Protein AF-A0A7W7QY82-F1 (afdb_monomer)

Secondary structure (DSSP, 8-state):
----------------------------------------HHHHHHHHHHHHHHHHHH-SS--SEEEEEEEEEEE--SSTTSPP-S-EEEEEEEEEET----HHHHHHHHHHHHHTTPEEEEE-SSEEEEE-TTSSEEEEEEE-TT-SS-EEEEEEEPPB-SS-PPP-PPPP------

Solvent-accessible surface area (backbone atoms only — not comparable to full-atom values): 10974 Å² total; per-residue (Å²): 142,81,86,84,83,91,81,92,81,90,76,86,85,78,88,85,84,82,86,89,83,80,73,91,68,85,83,74,91,70,73,95,63,79,91,68,86,65,46,43,49,67,52,42,53,52,50,39,53,52,51,50,51,53,52,57,70,43,39,92,66,72,52,78,41,80,43,78,71,50,77,48,75,45,75,40,70,96,39,98,86,50,76,69,83,64,28,34,25,45,35,40,35,34,36,31,22,72,51,84,71,55,62,62,50,58,52,50,35,49,52,46,39,44,76,67,50,30,42,85,74,49,75,60,85,45,36,41,33,31,28,42,69,84,61,53,33,40,41,39,37,38,54,39,81,99,42,80,42,16,36,36,38,34,32,31,32,46,72,19,38,70,60,91,69,74,74,79,70,76,74,76,76,76,74,81,76,130

pLDDT: mean 73.53, std 20.19, range [36.47, 96.5]

Mean predicted aligned error: 15.11 Å

Structure (mmCIF, N/CA/C/O backbone):
data_AF-A0A7W7QY82-F1
#
_entry.id   AF-A0A7W7QY82-F1
#
loop_
_atom_site.group_PDB
_atom_site.id
_atom_site.type_symbol
_atom_site.label_atom_id
_atom_site.label_alt_id
_atom_site.label_comp_id
_atom_site.label_asym_id
_atom_site.label_entity_id
_atom_site.label_seq_id
_atom_site.pdbx_PDB_ins_code
_atom_site.Cartn_x
_atom_site.Cartn_y
_atom_site.Cartn_z
_atom_site.occupancy
_atom_site.B_iso_or_equiv
_atom_site.auth_seq_id
_atom_site.auth_comp_id
_atom_site.auth_asym_id
_atom_site.auth_atom_id
_atom_site.pdbx_PDB_model_num
ATOM 1 N N . MET A 1 1 ? -74.168 7.319 -24.355 1.00 44.44 1 MET A N 1
ATOM 2 C CA . MET A 1 1 ? -74.297 5.884 -24.690 1.00 44.44 1 MET A CA 1
ATOM 3 C C . MET A 1 1 ? -73.987 5.725 -26.171 1.00 44.44 1 MET A C 1
ATOM 5 O O . MET A 1 1 ? -74.841 6.020 -26.996 1.00 44.44 1 MET A O 1
ATOM 9 N N . SER A 1 2 ? -72.740 5.373 -26.499 1.00 41.69 2 SER A N 1
ATOM 10 C CA . SER A 1 2 ? -72.245 5.252 -27.878 1.00 41.69 2 SER A CA 1
ATOM 11 C C . SER A 1 2 ? -71.934 3.800 -28.227 1.00 41.69 2 SER A C 1
ATOM 13 O O . SER A 1 2 ? -71.408 3.049 -27.411 1.00 41.69 2 SER A O 1
ATOM 15 N N . ARG A 1 3 ? -72.299 3.461 -29.466 1.00 44.38 3 ARG A N 1
ATOM 16 C CA . ARG A 1 3 ? -72.094 2.210 -30.212 1.00 44.38 3 ARG A CA 1
ATOM 17 C C . ARG A 1 3 ? -70.594 1.933 -30.412 1.00 44.38 3 ARG A C 1
ATOM 19 O O . ARG A 1 3 ? -69.823 2.875 -30.522 1.00 44.38 3 ARG A O 1
ATOM 26 N N . GLY A 1 4 ? -70.155 0.675 -30.424 1.00 39.78 4 GLY A N 1
ATOM 27 C CA . GLY A 1 4 ? -69.918 -0.097 -31.662 1.00 39.78 4 GLY A CA 1
ATOM 28 C C . GLY A 1 4 ? -68.441 -0.533 -31.702 1.00 39.78 4 GLY A C 1
ATOM 29 O O . GLY A 1 4 ? -67.570 0.284 -31.456 1.00 39.78 4 GLY A O 1
ATOM 30 N N . SER A 1 5 ? -68.114 -1.827 -31.708 1.00 43.38 5 SER A N 1
ATOM 31 C CA . SER A 1 5 ? -68.045 -2.761 -32.851 1.00 43.38 5 SER A CA 1
ATOM 32 C C . SER A 1 5 ? -66.644 -2.865 -33.481 1.00 43.38 5 SER A C 1
ATOM 34 O O . SER A 1 5 ? -66.269 -2.032 -34.289 1.00 43.38 5 SER A O 1
ATOM 36 N N . ARG A 1 6 ? -65.968 -3.976 -33.138 1.00 47.59 6 ARG A N 1
ATOM 37 C CA . ARG A 1 6 ? -65.169 -4.920 -33.963 1.00 47.59 6 ARG A CA 1
ATOM 38 C C . ARG A 1 6 ? -64.013 -4.432 -34.865 1.00 47.59 6 ARG A C 1
ATOM 40 O O . ARG A 1 6 ? -64.182 -3.592 -35.733 1.00 47.59 6 ARG A O 1
ATOM 47 N N . GLY A 1 7 ? -62.914 -5.194 -34.788 1.00 43.25 7 GLY A N 1
ATOM 48 C CA . GLY A 1 7 ? -61.858 -5.344 -35.808 1.00 43.25 7 GLY A CA 1
ATOM 49 C C . GLY A 1 7 ? -60.527 -5.702 -35.132 1.00 43.25 7 GLY A C 1
ATOM 50 O O . GLY A 1 7 ? -59.922 -4.828 -34.534 1.00 43.25 7 GLY A O 1
ATOM 51 N N . LEU A 1 8 ? -60.118 -6.965 -34.939 1.00 49.69 8 LEU A N 1
ATOM 52 C CA . LEU A 1 8 ? -59.620 -7.951 -35.919 1.00 49.69 8 LEU A CA 1
ATOM 53 C C . LEU A 1 8 ? -58.535 -7.384 -36.855 1.00 49.69 8 LEU A C 1
ATOM 55 O O . LEU A 1 8 ? -58.831 -6.713 -37.835 1.00 49.69 8 LEU A O 1
ATOM 59 N N . GLY A 1 9 ? -57.280 -7.706 -36.532 1.00 38.88 9 GLY A N 1
ATOM 60 C CA . GLY A 1 9 ? -56.067 -7.397 -37.298 1.00 38.88 9 GLY A CA 1
ATOM 61 C C . GLY A 1 9 ? -54.878 -7.373 -36.331 1.00 38.88 9 GLY A C 1
ATOM 62 O O . GLY A 1 9 ? -54.630 -6.371 -35.686 1.00 38.88 9 GLY A O 1
ATOM 63 N N . GLY A 1 10 ? -54.188 -8.472 -36.038 1.00 39.84 10 GLY A N 1
ATOM 64 C CA . GLY A 1 10 ? -53.575 -9.362 -37.013 1.00 39.84 10 GLY A CA 1
ATOM 65 C C . GLY A 1 10 ? -52.194 -8.818 -37.371 1.00 39.84 10 GLY A C 1
ATOM 66 O O . GLY A 1 10 ? -52.073 -8.101 -38.357 1.00 39.84 10 GLY A O 1
ATOM 67 N N . ARG A 1 11 ? -51.186 -9.142 -36.547 1.00 49.41 11 ARG A N 1
ATOM 68 C CA . ARG A 1 11 ? -49.756 -9.267 -36.899 1.00 49.41 11 ARG A CA 1
ATOM 69 C C . ARG A 1 11 ? -48.997 -9.854 -35.701 1.00 49.41 11 ARG A C 1
ATOM 71 O O . ARG A 1 11 ? -48.415 -9.142 -34.891 1.00 49.41 11 ARG A O 1
ATOM 78 N N . LEU A 1 12 ? -49.032 -11.185 -35.597 1.00 43.94 12 LEU A N 1
ATOM 79 C CA . LEU A 1 12 ? -47.913 -11.929 -35.024 1.00 43.94 12 LEU A CA 1
ATOM 80 C C . LEU A 1 12 ? -46.731 -11.751 -35.983 1.00 43.94 12 LEU A C 1
ATOM 82 O O . LEU A 1 12 ? -46.799 -12.217 -37.118 1.00 43.94 12 LEU A O 1
ATOM 86 N N . SER A 1 13 ? -45.659 -11.120 -35.520 1.00 43.81 13 SER A N 1
ATOM 87 C CA . SER A 1 13 ? -44.348 -11.211 -36.161 1.00 43.81 13 SER A CA 1
ATOM 88 C C . SER A 1 13 ? -43.480 -12.127 -35.309 1.00 43.81 13 SER A C 1
ATOM 90 O O . SER A 1 13 ? -42.842 -11.700 -34.351 1.00 43.81 13 SER A O 1
ATOM 92 N N . VAL A 1 14 ? -43.516 -13.415 -35.642 1.00 45.78 14 VAL A N 1
ATOM 93 C CA . VAL A 1 14 ? -42.525 -14.410 -35.223 1.00 45.78 14 VAL A CA 1
ATOM 94 C C . VAL A 1 14 ? -41.524 -14.546 -36.371 1.00 45.78 14 VAL A C 1
ATOM 96 O O . VAL A 1 14 ? -41.948 -14.590 -37.525 1.00 45.78 14 VAL A O 1
ATOM 99 N N . ARG A 1 15 ? -40.242 -14.741 -36.020 1.00 44.81 15 ARG A N 1
ATOM 100 C CA . ARG A 1 15 ? -39.079 -15.082 -36.875 1.00 44.81 15 ARG A CA 1
ATOM 101 C C . ARG A 1 15 ? -38.385 -13.873 -37.507 1.00 44.81 15 ARG A C 1
ATOM 103 O O . ARG A 1 15 ? -39.042 -12.972 -37.993 1.00 44.81 15 ARG A O 1
ATOM 110 N N . ALA A 1 16 ? -37.068 -13.806 -37.631 1.00 42.09 16 ALA A N 1
ATOM 111 C CA . ALA A 1 16 ? -35.926 -14.587 -37.162 1.00 42.09 16 ALA A CA 1
ATOM 112 C C . ALA A 1 16 ? -34.697 -13.805 -37.660 1.00 42.09 16 ALA A C 1
ATOM 114 O O . ALA A 1 16 ? -34.763 -13.253 -38.752 1.00 42.09 16 ALA A O 1
ATOM 115 N N . LEU A 1 17 ? -33.603 -13.782 -36.900 1.00 45.06 17 LEU A N 1
ATOM 116 C CA . LEU A 1 17 ? -32.237 -13.917 -37.425 1.00 45.06 17 LEU A CA 1
ATOM 117 C C . LEU A 1 17 ? -31.289 -14.070 -36.234 1.00 45.06 17 LEU A C 1
ATOM 119 O O . LEU A 1 17 ? -30.764 -13.127 -35.651 1.00 45.06 17 LEU A O 1
ATOM 123 N N . VAL A 1 18 ? -31.168 -15.335 -35.849 1.00 43.56 18 VAL A N 1
ATOM 124 C CA . VAL A 1 18 ? -30.036 -15.893 -35.125 1.00 43.56 18 VAL A CA 1
ATOM 125 C C . VAL A 1 18 ? -28.801 -15.750 -36.011 1.00 43.56 18 VAL A C 1
ATOM 127 O O . VAL A 1 18 ? -28.846 -16.153 -37.167 1.00 43.56 18 VAL A O 1
ATOM 130 N N . GLY A 1 19 ? -27.705 -15.277 -35.420 1.00 40.97 19 GLY A N 1
ATOM 131 C CA . GLY A 1 19 ? -26.360 -15.736 -35.759 1.00 40.97 19 GLY A CA 1
ATOM 132 C C . GLY A 1 19 ? -25.692 -15.101 -36.978 1.00 40.97 19 GL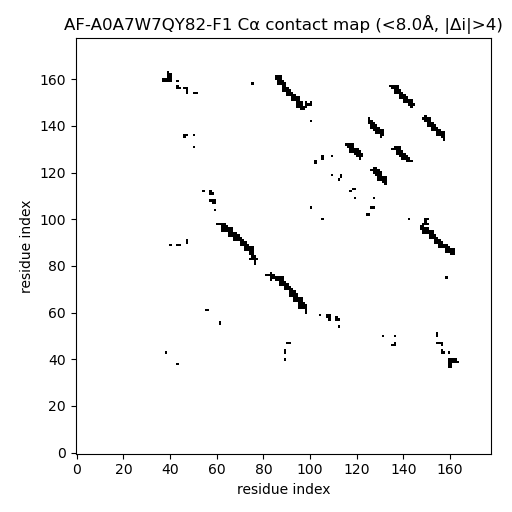Y A C 1
ATOM 133 O O . GLY A 1 19 ? -26.145 -15.271 -38.099 1.00 40.97 19 GLY A O 1
ATOM 134 N N . LEU A 1 20 ? -24.554 -14.450 -36.708 1.00 48.31 20 LEU A N 1
ATOM 135 C CA . LEU A 1 20 ? -23.291 -14.417 -37.472 1.00 48.31 20 LEU A CA 1
ATOM 136 C C . LEU A 1 20 ? -22.652 -13.029 -37.368 1.00 48.31 20 LEU A C 1
ATOM 138 O O . LEU A 1 20 ? -22.824 -12.160 -38.211 1.00 48.31 20 LEU A O 1
ATOM 142 N N . GLY A 1 21 ? -21.881 -12.852 -36.300 1.00 42.69 21 GLY A N 1
ATOM 143 C CA . GLY A 1 21 ? -20.919 -11.763 -36.138 1.00 42.69 21 GLY A CA 1
ATOM 144 C C . GLY A 1 21 ? -19.747 -12.224 -35.279 1.00 42.69 21 GLY A C 1
ATOM 145 O O . GLY A 1 21 ? -19.293 -11.508 -34.395 1.00 42.69 21 GLY A O 1
ATOM 146 N N . LEU A 1 22 ? -19.347 -13.482 -35.478 1.00 45.03 22 LEU A N 1
ATOM 147 C CA . LEU A 1 22 ? -18.164 -14.091 -34.900 1.00 45.03 22 LEU A CA 1
ATOM 148 C C . LEU A 1 22 ? -16.941 -13.403 -35.527 1.00 45.03 22 LEU A C 1
ATOM 150 O O . LEU A 1 22 ? -16.784 -13.417 -36.742 1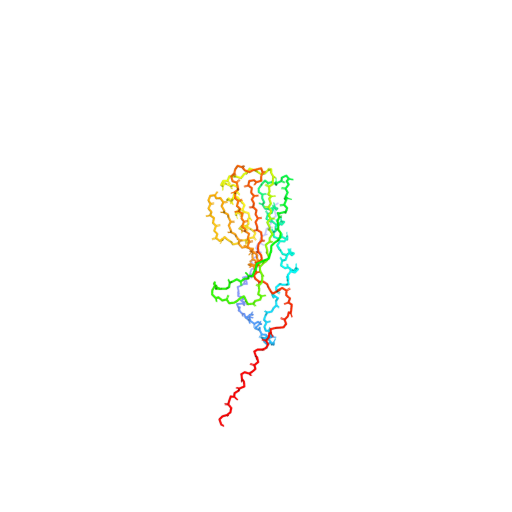.00 45.03 22 LEU A O 1
ATOM 154 N N . VAL A 1 23 ? -16.066 -12.881 -34.669 1.00 51.84 23 VAL A N 1
ATOM 155 C CA . VAL A 1 23 ? -14.615 -12.848 -34.894 1.00 51.84 23 VAL A CA 1
ATOM 156 C C . VAL A 1 23 ? -14.159 -11.928 -36.035 1.00 51.84 23 VAL A C 1
ATOM 158 O O . VAL A 1 23 ? -13.799 -12.357 -37.126 1.00 51.84 23 VAL A O 1
ATOM 161 N N . ALA A 1 24 ? -13.998 -10.643 -35.709 1.00 44.56 24 ALA A N 1
ATOM 162 C CA . ALA A 1 24 ? -12.850 -9.904 -36.229 1.00 44.56 24 ALA A CA 1
ATOM 163 C C . ALA A 1 24 ? -11.613 -10.357 -35.435 1.00 44.56 24 ALA A C 1
ATOM 165 O O . ALA A 1 24 ? -11.192 -9.734 -34.460 1.00 44.56 24 ALA A O 1
ATOM 166 N N . ALA A 1 25 ? -11.103 -11.529 -35.819 1.00 51.00 25 ALA A N 1
ATOM 167 C CA . ALA A 1 25 ? -9.794 -12.013 -35.430 1.00 51.00 25 ALA A CA 1
ATOM 168 C C . ALA A 1 25 ? -8.741 -10.986 -35.850 1.00 51.00 25 ALA A C 1
ATOM 170 O O . ALA A 1 25 ? -8.614 -10.656 -37.024 1.00 51.00 25 ALA A O 1
ATOM 171 N N . LEU A 1 26 ? -7.980 -10.520 -34.863 1.00 49.38 26 LEU A N 1
ATOM 172 C CA . LEU A 1 26 ? -6.527 -10.676 -34.838 1.00 49.38 26 LEU A CA 1
ATOM 173 C C . LEU A 1 26 ? -5.838 -10.534 -36.205 1.00 49.38 26 LEU A C 1
ATOM 175 O O . LEU A 1 26 ? -5.263 -11.480 -36.732 1.00 49.38 26 LEU A O 1
ATOM 179 N N . SER A 1 27 ? -5.812 -9.318 -36.733 1.00 44.97 27 SER A N 1
ATOM 180 C CA . SER A 1 27 ? -4.827 -8.915 -37.735 1.00 44.97 27 SER A CA 1
ATOM 181 C C . SER A 1 27 ? -4.057 -7.700 -37.232 1.00 44.97 27 SER A C 1
ATOM 183 O O . SER A 1 27 ? -4.093 -6.621 -37.810 1.00 44.97 27 SER A O 1
ATOM 185 N N . ASN A 1 28 ? -3.356 -7.908 -36.115 1.00 36.53 28 ASN A N 1
ATOM 186 C CA . ASN A 1 28 ? -2.032 -7.329 -35.917 1.00 36.53 28 ASN A CA 1
ATOM 187 C C . ASN A 1 28 ? -1.13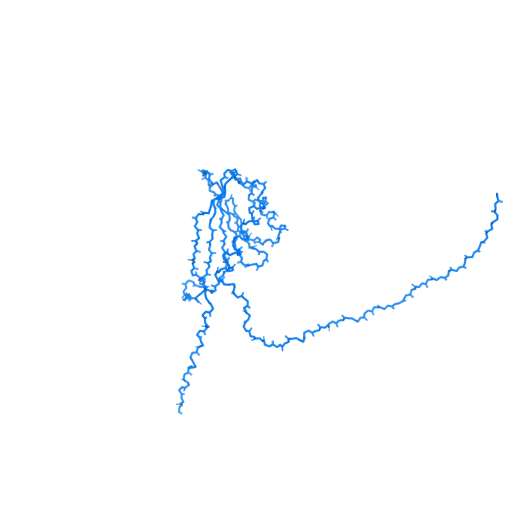5 -8.340 -35.180 1.00 36.53 28 ASN A C 1
ATOM 189 O O . ASN A 1 28 ? -0.647 -8.102 -34.080 1.00 36.53 28 ASN A O 1
ATOM 193 N N . CYS A 1 29 ? -0.937 -9.509 -35.798 1.00 50.41 29 CYS A N 1
ATOM 194 C CA . CYS A 1 29 ? 0.259 -10.323 -35.585 1.00 50.41 29 CYS A CA 1
ATOM 195 C C . CYS A 1 29 ? 1.417 -9.648 -36.333 1.00 50.41 29 CYS A C 1
ATOM 197 O O . CYS A 1 29 ? 1.855 -10.103 -37.383 1.00 50.41 29 CYS A O 1
ATOM 199 N N . GLY A 1 30 ? 1.855 -8.508 -35.812 1.00 37.03 30 GLY A N 1
ATOM 200 C CA . GLY A 1 30 ? 3.009 -7.766 -36.290 1.00 37.03 30 GLY A CA 1
ATOM 201 C C . GLY A 1 30 ? 3.889 -7.475 -35.090 1.00 37.03 30 GLY A C 1
ATOM 202 O O . GLY A 1 30 ? 3.554 -6.623 -34.279 1.00 37.03 30 GLY A O 1
ATOM 203 N N . GLN A 1 31 ? 4.996 -8.211 -34.989 1.00 36.47 31 GLN A N 1
ATOM 204 C CA . GLN A 1 31 ? 6.046 -8.066 -33.981 1.00 36.47 31 GLN A CA 1
ATOM 205 C C . GLN A 1 31 ? 5.684 -8.513 -32.556 1.00 36.47 31 GLN A C 1
ATOM 207 O O . GLN A 1 31 ? 5.334 -7.735 -31.673 1.00 36.47 31 GLN A O 1
ATOM 212 N N . SER A 1 32 ? 5.973 -9.787 -32.279 1.00 40.09 32 SER A N 1
ATOM 213 C CA . SER A 1 32 ? 6.450 -10.234 -30.966 1.00 40.09 32 SER A CA 1
ATOM 214 C C . SER A 1 32 ? 7.813 -9.586 -30.659 1.00 40.09 32 SER A C 1
ATOM 216 O O . SER A 1 32 ? 8.837 -10.254 -30.569 1.00 40.09 32 SER A O 1
ATOM 218 N N . GLY A 1 33 ? 7.841 -8.259 -30.547 1.00 37.94 33 GLY A N 1
ATOM 219 C CA . GLY A 1 33 ? 8.915 -7.524 -29.901 1.00 37.94 33 GLY A CA 1
ATOM 220 C C . GLY A 1 33 ? 8.616 -7.524 -28.410 1.00 37.94 33 GLY A C 1
ATOM 221 O O . GLY A 1 33 ? 7.659 -6.886 -27.990 1.00 37.94 33 GLY A O 1
ATOM 222 N N . THR A 1 34 ? 9.377 -8.308 -27.642 1.00 43.00 34 THR A N 1
ATOM 223 C CA . THR A 1 34 ? 9.503 -8.281 -26.170 1.00 43.00 34 THR A CA 1
ATOM 224 C C . THR A 1 34 ? 8.585 -7.279 -25.464 1.00 43.00 34 THR A C 1
ATOM 226 O O . THR A 1 34 ? 8.907 -6.092 -25.388 1.00 43.00 34 THR A O 1
ATOM 229 N N . ALA A 1 35 ? 7.460 -7.762 -24.936 1.00 41.91 35 ALA A N 1
ATOM 230 C CA . ALA A 1 35 ? 6.503 -6.952 -24.196 1.00 41.91 35 ALA A CA 1
ATOM 231 C C . ALA A 1 35 ? 7.207 -6.122 -23.105 1.00 41.91 35 ALA A C 1
ATOM 233 O O . ALA A 1 35 ? 7.720 -6.657 -22.121 1.00 41.91 35 ALA A O 1
ATOM 234 N N . LYS A 1 36 ? 7.232 -4.801 -23.275 1.00 43.97 36 LYS A N 1
ATOM 235 C CA . LYS A 1 36 ? 7.456 -3.833 -22.199 1.00 43.97 36 LYS A CA 1
ATOM 236 C C . LYS A 1 36 ? 6.305 -2.831 -22.284 1.00 43.97 36 LYS A C 1
ATOM 238 O O . LYS A 1 36 ? 5.975 -2.374 -23.373 1.00 43.97 36 LYS A O 1
ATOM 243 N N . PRO A 1 37 ? 5.665 -2.555 -21.144 1.00 46.66 37 PRO A N 1
ATOM 244 C CA . PRO A 1 37 ? 6.324 -1.691 -20.181 1.00 46.66 37 PRO A CA 1
ATOM 245 C C . PRO A 1 37 ? 6.645 -2.453 -18.893 1.00 46.66 37 PRO A C 1
ATOM 247 O O . PRO A 1 37 ? 5.781 -2.670 -18.050 1.00 46.66 37 PRO A O 1
ATOM 250 N N . LYS A 1 38 ? 7.920 -2.821 -18.697 1.00 65.62 38 LYS A N 1
ATOM 251 C CA . LYS A 1 38 ? 8.428 -2.898 -17.321 1.00 65.62 38 LYS A CA 1
ATOM 252 C C . LYS A 1 38 ? 8.452 -1.443 -16.854 1.00 65.62 38 LYS A C 1
ATOM 254 O O . LYS A 1 38 ? 9.189 -0.664 -17.452 1.00 65.62 38 LYS A O 1
ATOM 259 N N . LEU A 1 39 ? 7.581 -1.079 -15.908 1.00 69.31 39 LEU A N 1
ATOM 260 C CA . LEU A 1 39 ? 7.496 0.280 -15.357 1.00 69.31 39 LEU A CA 1
ATOM 261 C C . LEU A 1 39 ? 8.909 0.817 -15.092 1.00 69.31 39 LEU A C 1
ATOM 263 O O . LEU A 1 39 ? 9.751 0.081 -14.578 1.00 69.31 39 LEU A O 1
ATOM 267 N N . THR A 1 40 ? 9.177 2.078 -15.425 1.00 80.50 40 THR A N 1
ATOM 268 C CA . THR A 1 40 ? 10.423 2.726 -14.992 1.00 80.50 40 THR A CA 1
ATOM 269 C C . THR A 1 40 ? 10.425 2.882 -13.471 1.00 80.50 40 THR A C 1
ATOM 271 O O . THR A 1 40 ? 9.369 2.847 -12.831 1.00 80.50 40 THR A O 1
ATOM 274 N N . ALA A 1 41 ? 11.590 3.130 -12.868 1.00 82.44 41 ALA A N 1
ATOM 275 C CA . ALA A 1 41 ? 11.671 3.434 -11.438 1.00 82.44 41 ALA A CA 1
ATOM 276 C C . ALA A 1 41 ? 10.741 4.595 -11.030 1.00 82.44 41 ALA A C 1
ATOM 278 O O . ALA A 1 41 ? 10.063 4.529 -10.003 1.00 82.44 41 ALA A O 1
ATOM 279 N N . ALA A 1 42 ? 10.655 5.641 -11.860 1.00 84.06 42 ALA A N 1
ATOM 280 C CA . ALA A 1 42 ? 9.768 6.777 -11.624 1.00 84.06 42 ALA A CA 1
ATOM 281 C C . ALA A 1 42 ? 8.285 6.374 -11.681 1.00 84.06 42 ALA A C 1
ATOM 283 O O . ALA A 1 42 ? 7.511 6.753 -10.802 1.00 84.06 42 ALA A O 1
ATOM 284 N N . GLN A 1 43 ? 7.895 5.560 -12.667 1.00 86.38 43 GLN A N 1
ATOM 285 C CA . GLN A 1 43 ? 6.524 5.061 -12.786 1.00 86.38 43 GLN A CA 1
ATOM 286 C C . GLN A 1 43 ? 6.150 4.127 -11.629 1.00 86.38 43 GLN A C 1
ATOM 288 O O . GLN A 1 43 ? 5.046 4.233 -11.104 1.00 86.38 43 GLN A O 1
ATOM 293 N N . ALA A 1 44 ? 7.066 3.262 -11.185 1.00 86.94 44 ALA A N 1
ATOM 294 C CA . ALA A 1 44 ? 6.856 2.383 -10.036 1.00 86.94 44 ALA A CA 1
ATOM 295 C C . ALA A 1 44 ? 6.614 3.183 -8.747 1.00 86.94 44 ALA A C 1
ATOM 297 O O . ALA A 1 44 ? 5.652 2.930 -8.026 1.00 86.94 44 ALA A O 1
ATOM 298 N N . ARG A 1 45 ? 7.430 4.214 -8.487 1.00 88.06 45 ARG A N 1
ATOM 299 C CA . ARG A 1 45 ? 7.252 5.103 -7.325 1.00 88.06 45 ARG A CA 1
ATOM 300 C C . ARG A 1 45 ? 5.946 5.894 -7.397 1.00 88.06 45 ARG A C 1
ATOM 302 O O . ARG A 1 45 ? 5.242 5.992 -6.395 1.00 88.06 45 ARG A O 1
ATOM 309 N N . ALA A 1 46 ? 5.604 6.425 -8.571 1.00 89.12 46 ALA A N 1
ATOM 310 C CA . ALA A 1 46 ? 4.338 7.125 -8.779 1.00 89.12 46 ALA A CA 1
ATOM 311 C C . ALA A 1 46 ? 3.136 6.191 -8.561 1.00 89.12 46 ALA A C 1
ATOM 313 O O . ALA A 1 46 ? 2.153 6.584 -7.933 1.00 89.12 46 ALA A O 1
ATOM 314 N N . ARG A 1 47 ? 3.238 4.932 -9.010 1.00 89.06 47 ARG A N 1
ATOM 315 C CA . ARG A 1 47 ? 2.212 3.910 -8.781 1.00 89.06 47 ARG A CA 1
ATOM 316 C C . ARG A 1 47 ? 2.062 3.590 -7.299 1.00 89.06 47 ARG A C 1
ATOM 318 O O . ARG A 1 47 ? 0.935 3.588 -6.814 1.00 89.06 47 ARG A O 1
ATOM 325 N N . ASN A 1 48 ? 3.168 3.417 -6.572 1.00 91.81 48 ASN A N 1
ATOM 326 C CA . ASN A 1 48 ? 3.131 3.215 -5.123 1.00 91.81 48 ASN A CA 1
ATOM 327 C C . ASN A 1 48 ? 2.425 4.377 -4.407 1.00 91.81 48 ASN A C 1
ATOM 329 O O . ASN A 1 48 ? 1.598 4.140 -3.531 1.00 91.81 48 ASN A O 1
ATOM 333 N N . ALA A 1 49 ? 2.711 5.625 -4.795 1.00 91.44 49 ALA A N 1
ATOM 334 C CA . ALA A 1 49 ? 2.070 6.801 -4.208 1.00 91.44 49 ALA A CA 1
ATOM 335 C C . ALA A 1 49 ? 0.557 6.856 -4.495 1.00 91.44 49 ALA A C 1
ATOM 337 O O . ALA A 1 49 ? -0.223 7.160 -3.594 1.00 91.44 49 ALA A O 1
ATOM 338 N N . ALA A 1 50 ? 0.134 6.521 -5.719 1.00 91.69 50 ALA A N 1
ATOM 339 C CA . ALA A 1 50 ? -1.284 6.455 -6.080 1.00 91.69 50 ALA A CA 1
ATOM 340 C C . ALA A 1 50 ? -2.025 5.364 -5.288 1.00 91.69 50 ALA A C 1
ATOM 342 O O . ALA A 1 50 ? -3.079 5.621 -4.711 1.00 91.69 50 ALA A O 1
ATOM 343 N N . VAL A 1 51 ? -1.433 4.171 -5.183 1.00 92.62 51 VAL A N 1
ATOM 344 C CA . VAL A 1 51 ? -1.985 3.060 -4.392 1.00 92.62 51 VAL A CA 1
ATOM 345 C C . VAL A 1 51 ? -2.061 3.431 -2.910 1.00 92.62 51 VAL A C 1
ATOM 347 O O . VAL A 1 51 ? -3.080 3.183 -2.274 1.00 92.62 51 VAL A O 1
ATOM 350 N N . ALA A 1 52 ? -1.041 4.095 -2.354 1.00 93.00 52 ALA A N 1
ATOM 351 C CA . ALA A 1 52 ? -1.084 4.583 -0.975 1.00 93.00 52 ALA A CA 1
ATOM 352 C C . ALA A 1 52 ? -2.272 5.533 -0.740 1.00 93.00 52 ALA A C 1
ATOM 354 O O . ALA A 1 52 ? -2.984 5.395 0.255 1.00 93.00 52 ALA A O 1
ATOM 355 N N . GLN A 1 53 ? -2.525 6.466 -1.665 1.00 92.75 53 GLN A N 1
ATOM 356 C CA . GLN A 1 53 ? -3.672 7.375 -1.581 1.00 92.75 53 GLN A CA 1
ATOM 357 C C . GLN A 1 53 ? -5.009 6.628 -1.647 1.00 92.75 53 GLN A C 1
ATOM 359 O O . GLN A 1 53 ? -5.897 6.909 -0.842 1.00 92.75 53 GLN A O 1
ATOM 364 N N . GLU A 1 54 ? -5.154 5.655 -2.551 1.00 91.69 54 GLU A N 1
ATOM 365 C CA . GLU A 1 54 ? -6.358 4.817 -2.641 1.00 91.69 54 GLU A CA 1
ATOM 366 C C . GLU A 1 54 ? -6.602 4.020 -1.358 1.00 91.69 54 GLU A C 1
ATOM 368 O O . GLU A 1 54 ? -7.728 3.962 -0.858 1.00 91.69 54 GLU A O 1
ATOM 373 N N . VAL A 1 55 ? -5.545 3.435 -0.799 1.00 91.69 55 VAL A N 1
ATOM 374 C CA . VAL A 1 55 ? -5.593 2.667 0.445 1.00 91.69 55 VAL A CA 1
ATOM 375 C C . VAL A 1 55 ? -6.021 3.556 1.614 1.00 91.69 55 VAL A C 1
ATOM 377 O O . VAL A 1 55 ? -6.976 3.221 2.312 1.00 91.69 55 VAL A O 1
ATOM 380 N N . ILE A 1 56 ? -5.405 4.730 1.785 1.00 91.56 56 ILE A N 1
ATOM 381 C CA . ILE A 1 56 ? -5.783 5.700 2.829 1.00 91.56 56 ILE A CA 1
ATOM 382 C C . ILE A 1 56 ? -7.232 6.183 2.633 1.00 91.56 56 ILE A C 1
ATOM 384 O O . ILE A 1 56 ? -8.004 6.322 3.591 1.00 91.56 56 ILE A O 1
ATOM 388 N N . ALA A 1 57 ? -7.648 6.401 1.384 1.00 90.81 57 ALA A N 1
ATOM 389 C CA . ALA A 1 57 ? -9.023 6.760 1.049 1.00 90.81 57 ALA A CA 1
ATOM 390 C C . ALA A 1 57 ? -10.026 5.636 1.367 1.00 90.81 57 ALA A C 1
ATOM 392 O O . ALA A 1 57 ? -11.183 5.941 1.652 1.00 90.81 57 ALA A O 1
ATOM 393 N N . SER A 1 58 ? -9.580 4.380 1.418 1.00 89.69 58 SER A N 1
ATOM 394 C CA . SER A 1 58 ? -10.396 3.200 1.746 1.00 89.69 58 SER A CA 1
ATOM 395 C C . SER A 1 58 ? -10.466 2.900 3.247 1.00 89.69 58 SER A C 1
ATOM 397 O O . SER A 1 58 ? -11.228 2.035 3.666 1.00 89.69 58 SER A O 1
ATOM 399 N N . LEU A 1 59 ? -9.690 3.604 4.080 1.00 88.81 59 LEU A N 1
ATOM 400 C CA . LEU A 1 59 ? -9.752 3.411 5.527 1.00 88.81 59 LEU A CA 1
ATOM 401 C C . LEU A 1 59 ? -11.121 3.846 6.077 1.00 88.81 59 LEU A C 1
ATOM 403 O O . LEU A 1 59 ? -11.559 4.961 5.749 1.00 88.81 59 LEU A O 1
ATOM 407 N N . PRO A 1 60 ? -11.749 3.028 6.948 1.00 85.38 60 PRO A N 1
ATOM 408 C CA . PRO A 1 60 ? -13.057 3.326 7.536 1.00 85.38 60 PRO A CA 1
ATOM 409 C C . PRO A 1 60 ? -13.008 4.537 8.476 1.00 85.38 60 PRO A C 1
ATOM 411 O O . PRO A 1 60 ? -13.970 5.292 8.573 1.00 85.38 60 PRO A O 1
ATOM 414 N N . VAL A 1 61 ? -11.865 4.753 9.132 1.00 86.00 61 VAL A N 1
ATOM 415 C CA . VAL A 1 61 ? -11.564 5.940 9.938 1.00 86.00 61 VAL A CA 1
ATOM 416 C C . VAL A 1 61 ? -10.343 6.617 9.333 1.00 86.00 61 VAL A C 1
ATOM 418 O O . VAL A 1 61 ? -9.376 5.945 8.969 1.00 86.00 61 VAL A O 1
ATOM 421 N N . LYS A 1 62 ? -10.384 7.944 9.190 1.00 87.75 62 LYS A N 1
ATOM 422 C CA . LYS A 1 62 ? -9.262 8.696 8.621 1.00 87.75 62 LYS A CA 1
ATOM 423 C C . LYS A 1 62 ? -8.175 8.935 9.668 1.00 87.75 62 LYS A C 1
ATOM 425 O O . LYS A 1 62 ? -8.506 9.338 10.783 1.00 87.75 62 LYS A O 1
ATOM 430 N N . PRO A 1 63 ? -6.895 8.700 9.326 1.00 87.88 63 PRO A N 1
ATOM 431 C CA . PRO A 1 63 ? -5.796 9.045 10.212 1.00 87.88 63 PRO A CA 1
ATOM 432 C C . PRO A 1 63 ? -5.734 10.561 10.381 1.00 87.88 63 PRO A C 1
ATOM 434 O O . PRO A 1 63 ? -6.034 11.308 9.449 1.00 87.88 63 PRO A O 1
ATOM 437 N N . GLN A 1 64 ? -5.305 11.013 11.556 1.00 88.56 64 GLN A N 1
ATOM 438 C CA . GLN A 1 64 ? -5.032 12.432 11.791 1.00 88.56 64 GLN A CA 1
ATOM 439 C C . GLN A 1 64 ? -3.793 12.871 11.010 1.00 88.56 64 GLN A C 1
ATOM 441 O O . GLN A 1 64 ? -3.775 13.943 10.410 1.00 88.56 64 GLN A O 1
ATOM 446 N N . THR A 1 65 ? -2.782 11.999 10.983 1.00 89.12 65 THR A N 1
ATOM 447 C CA . THR A 1 65 ? -1.521 12.245 10.287 1.00 89.12 65 THR A CA 1
ATOM 448 C C . THR A 1 65 ? -1.081 10.993 9.545 1.00 89.12 65 THR A C 1
ATOM 450 O O . THR A 1 65 ? -1.099 9.890 10.094 1.00 89.12 65 THR A O 1
ATOM 453 N N . VAL A 1 66 ? -0.635 11.180 8.305 1.00 90.75 66 VAL A N 1
ATOM 454 C CA . VAL A 1 66 ? 0.059 10.169 7.504 1.00 90.75 66 VAL A CA 1
ATOM 455 C C . VAL A 1 66 ? 1.528 10.574 7.450 1.00 90.75 66 VAL A C 1
ATOM 457 O O . VAL A 1 66 ? 1.856 11.609 6.874 1.00 90.75 66 VAL A O 1
ATOM 460 N N . GLN A 1 67 ? 2.409 9.793 8.068 1.00 89.44 67 GLN A N 1
ATOM 461 C CA . GLN A 1 67 ? 3.851 10.045 8.046 1.00 89.44 67 GLN A CA 1
ATOM 462 C C . GLN A 1 67 ? 4.532 9.049 7.115 1.00 89.44 67 GLN A C 1
ATOM 464 O O . GLN A 1 67 ? 4.414 7.843 7.310 1.00 89.44 67 GLN A O 1
ATOM 469 N N . THR A 1 68 ? 5.269 9.534 6.121 1.00 91.62 68 THR A N 1
ATOM 470 C CA . THR A 1 68 ? 6.138 8.678 5.305 1.00 91.62 68 THR A CA 1
ATOM 471 C C . THR A 1 68 ? 7.371 8.302 6.126 1.00 91.62 68 THR A C 1
ATOM 473 O O . THR A 1 68 ? 8.080 9.187 6.594 1.00 91.62 68 THR A O 1
ATOM 476 N N . LEU A 1 69 ? 7.626 7.005 6.301 1.00 84.38 69 LEU A N 1
ATOM 477 C CA . LEU A 1 69 ? 8.758 6.496 7.078 1.00 84.38 69 LEU A CA 1
ATOM 478 C C . LEU A 1 69 ? 10.057 6.522 6.272 1.00 84.38 69 LEU A C 1
ATOM 480 O O . LEU A 1 69 ? 11.004 7.231 6.594 1.00 84.38 69 LEU A O 1
ATOM 484 N N . ALA A 1 70 ? 10.098 5.706 5.224 1.00 81.00 70 ALA A N 1
ATOM 485 C CA . ALA A 1 70 ? 11.262 5.520 4.381 1.00 81.00 70 ALA A CA 1
ATOM 486 C C . ALA A 1 70 ? 10.813 5.050 3.001 1.00 81.00 70 ALA A C 1
ATOM 488 O O . ALA A 1 70 ? 9.837 4.305 2.864 1.00 81.00 70 ALA A O 1
ATOM 489 N N . THR A 1 71 ? 11.561 5.476 1.988 1.00 86.50 71 THR A N 1
ATOM 490 C CA . THR A 1 71 ? 11.528 4.846 0.669 1.00 86.50 71 THR A CA 1
ATOM 491 C C . THR A 1 71 ? 12.732 3.925 0.571 1.00 86.50 71 THR A C 1
ATOM 493 O O . THR A 1 71 ? 13.833 4.300 0.971 1.00 86.50 71 THR A O 1
ATOM 496 N N . SER A 1 72 ? 12.520 2.708 0.094 1.00 86.69 72 SER A N 1
ATOM 497 C CA . SER A 1 72 ? 13.557 1.693 -0.032 1.00 86.69 72 SER A CA 1
ATOM 498 C C . SER A 1 72 ? 13.595 1.139 -1.448 1.00 86.69 72 SER A C 1
ATOM 500 O O . SER A 1 72 ? 12.632 1.230 -2.216 1.00 86.69 72 SER A O 1
ATOM 502 N N . SER A 1 73 ? 14.740 0.566 -1.796 1.00 86.56 73 SER A N 1
ATOM 503 C CA . SER A 1 73 ? 14.913 -0.222 -3.005 1.00 86.56 73 SER A CA 1
ATOM 504 C C . SER A 1 73 ? 15.683 -1.487 -2.666 1.00 86.56 73 SER A C 1
ATOM 506 O O . SER A 1 73 ? 16.753 -1.392 -2.064 1.00 86.56 73 SER A O 1
ATOM 508 N N . SER A 1 74 ? 15.171 -2.647 -3.059 1.00 84.38 74 SER A N 1
ATOM 509 C CA . SER A 1 74 ? 15.830 -3.939 -2.860 1.00 84.38 74 SER A CA 1
ATOM 510 C C . SER A 1 74 ? 15.937 -4.691 -4.185 1.00 84.38 74 SER A C 1
ATOM 512 O O . SER A 1 74 ? 15.016 -4.606 -5.000 1.00 84.38 74 SER A O 1
ATOM 514 N N . PRO A 1 75 ? 17.039 -5.417 -4.441 1.00 82.62 75 PRO A N 1
ATOM 515 C CA . PRO A 1 75 ? 17.116 -6.288 -5.603 1.00 82.62 75 PRO A CA 1
ATOM 516 C C . PRO A 1 75 ? 16.012 -7.340 -5.518 1.00 82.62 75 PRO A C 1
ATOM 518 O O . PRO A 1 75 ? 15.702 -7.855 -4.442 1.00 82.62 75 PRO A O 1
ATOM 521 N N . CYS A 1 76 ? 15.415 -7.650 -6.658 1.00 80.31 76 CYS A N 1
ATOM 522 C CA . CYS A 1 76 ? 14.504 -8.771 -6.740 1.00 80.31 76 CYS A CA 1
ATOM 523 C C . CYS A 1 76 ? 15.299 -10.066 -6.817 1.00 80.31 76 CYS A C 1
ATOM 525 O O . CYS A 1 76 ? 16.110 -10.256 -7.722 1.00 80.31 76 CYS A O 1
ATOM 527 N N . LEU A 1 77 ? 15.049 -10.956 -5.864 1.00 69.81 77 LEU A N 1
ATOM 528 C CA . LEU A 1 77 ? 15.612 -12.296 -5.860 1.00 69.81 77 LEU A CA 1
ATOM 529 C C . LEU A 1 77 ? 14.540 -13.241 -6.397 1.00 69.81 77 LEU A C 1
ATOM 531 O O . LEU A 1 77 ? 13.474 -13.381 -5.801 1.00 69.81 77 LEU A O 1
ATOM 535 N N . VAL A 1 78 ? 14.801 -13.831 -7.562 1.00 58.97 78 VAL A N 1
ATOM 536 C CA . VAL A 1 78 ? 13.929 -14.861 -8.153 1.00 58.97 78 VAL A CA 1
ATOM 537 C C . VAL A 1 78 ? 14.214 -16.228 -7.510 1.00 58.97 78 VAL A C 1
ATOM 539 O O . VAL A 1 78 ? 13.348 -17.096 -7.494 1.00 58.97 78 VAL A O 1
ATOM 542 N N . ASP A 1 79 ? 15.408 -16.377 -6.932 1.00 58.28 79 ASP A N 1
ATOM 543 C CA . ASP A 1 79 ? 15.918 -17.534 -6.198 1.00 58.28 79 ASP A CA 1
ATOM 544 C C . ASP A 1 79 ? 17.037 -17.016 -5.257 1.00 58.28 79 ASP A C 1
ATOM 546 O O . ASP A 1 79 ? 17.810 -16.156 -5.695 1.00 58.28 79 ASP A O 1
ATOM 550 N N . PRO A 1 80 ? 17.116 -17.439 -3.978 1.00 57.28 80 PRO A N 1
ATOM 551 C CA . PRO A 1 80 ? 18.210 -17.062 -3.074 1.00 57.28 80 PRO A CA 1
ATOM 552 C C . PRO A 1 80 ? 19.611 -17.397 -3.612 1.00 57.28 80 PRO A C 1
ATOM 554 O O . PRO A 1 80 ? 20.563 -16.706 -3.247 1.00 57.28 80 PRO A O 1
ATOM 557 N N . ASP A 1 81 ? 19.730 -18.393 -4.494 1.00 57.12 81 ASP A N 1
ATOM 558 C CA . ASP A 1 81 ? 20.987 -18.782 -5.141 1.00 57.12 81 ASP A CA 1
ATOM 559 C C . ASP A 1 81 ? 21.183 -18.117 -6.520 1.00 57.12 81 ASP A C 1
ATOM 561 O O . ASP A 1 81 ? 22.261 -18.211 -7.120 1.00 57.12 81 ASP A O 1
ATOM 565 N N . ALA A 1 82 ? 20.172 -17.412 -7.046 1.00 59.81 82 ALA A N 1
ATOM 566 C CA . ALA A 1 82 ? 20.294 -16.690 -8.308 1.00 59.81 82 ALA A CA 1
ATOM 567 C C . ALA A 1 82 ? 20.971 -15.330 -8.126 1.00 59.81 82 ALA A C 1
ATOM 569 O O . ALA A 1 82 ? 20.653 -14.538 -7.238 1.00 59.81 82 ALA A O 1
ATOM 570 N N . GLN A 1 83 ? 21.864 -15.016 -9.065 1.00 55.88 83 GLN A N 1
ATOM 571 C CA . GLN A 1 83 ? 22.391 -13.666 -9.209 1.00 55.88 83 GLN A CA 1
ATOM 572 C C . GLN A 1 83 ? 21.247 -12.686 -9.521 1.00 55.88 83 GLN A C 1
ATOM 574 O O . GLN A 1 83 ? 20.345 -13.034 -10.291 1.00 55.88 83 GLN A O 1
ATOM 579 N N . PRO A 1 84 ? 21.284 -11.455 -8.979 1.00 63.00 84 PRO A N 1
ATOM 580 C CA . PRO A 1 84 ? 20.283 -10.440 -9.282 1.00 63.00 84 PRO A CA 1
ATOM 581 C C . PRO A 1 84 ? 20.173 -10.234 -10.799 1.00 63.00 84 PRO A C 1
ATOM 583 O O . PRO A 1 84 ? 21.154 -9.897 -11.459 1.00 63.00 84 PRO A O 1
ATOM 586 N N . ASP A 1 85 ? 18.972 -10.365 -11.365 1.00 68.88 85 ASP A N 1
ATOM 587 C CA . ASP A 1 85 ? 18.715 -10.192 -12.809 1.00 68.88 85 ASP A CA 1
ATOM 588 C C . ASP A 1 85 ? 18.710 -8.707 -13.257 1.00 68.88 85 ASP A C 1
ATOM 590 O O . ASP A 1 85 ? 18.275 -8.355 -14.364 1.00 68.88 85 ASP A O 1
ATOM 594 N N . GLY A 1 86 ? 19.165 -7.824 -12.363 1.00 71.19 86 GLY A N 1
ATOM 595 C CA . GLY A 1 86 ? 19.151 -6.374 -12.503 1.00 71.19 86 GLY A CA 1
ATOM 596 C C . GLY A 1 86 ? 17.786 -5.733 -12.247 1.00 71.19 86 GLY A C 1
ATOM 597 O O . GLY A 1 86 ? 17.636 -4.538 -12.508 1.00 71.19 86 GLY A O 1
ATOM 598 N N . THR A 1 87 ? 16.778 -6.479 -11.777 1.00 80.81 87 THR A N 1
AT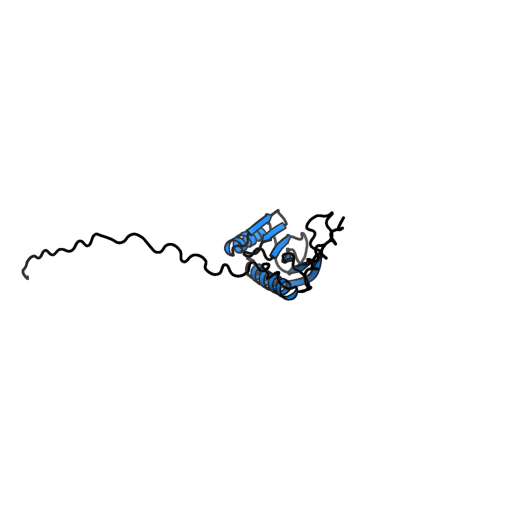OM 599 C CA . THR A 1 87 ? 15.504 -5.890 -11.345 1.00 80.81 87 THR A CA 1
ATOM 600 C C . THR A 1 87 ? 15.512 -5.515 -9.867 1.00 80.81 87 THR A C 1
ATOM 602 O O . THR A 1 87 ? 16.179 -6.119 -9.028 1.00 80.81 87 THR A O 1
ATOM 605 N N . VAL A 1 88 ? 14.774 -4.456 -9.562 1.00 84.50 88 VAL A N 1
ATOM 606 C CA . VAL A 1 88 ? 14.684 -3.826 -8.252 1.00 84.50 88 VAL A CA 1
ATOM 607 C C . VAL A 1 88 ? 13.216 -3.629 -7.915 1.00 84.50 88 VAL A C 1
ATOM 609 O O . VAL A 1 88 ? 12.390 -3.311 -8.771 1.00 84.50 88 VAL A O 1
ATOM 612 N N . GLN A 1 89 ? 12.897 -3.813 -6.649 1.00 88.62 89 GLN A N 1
ATOM 613 C CA . GLN A 1 89 ? 11.609 -3.524 -6.060 1.00 88.62 89 GLN A CA 1
ATOM 614 C C . GLN A 1 89 ? 11.715 -2.233 -5.250 1.00 88.62 89 GLN A C 1
ATOM 616 O O . GLN A 1 89 ? 12.675 -2.047 -4.505 1.00 88.62 89 GLN A O 1
ATOM 621 N N . TYR A 1 90 ? 10.734 -1.341 -5.391 1.00 90.12 90 TYR A N 1
ATOM 622 C CA . TYR A 1 90 ? 10.670 -0.094 -4.633 1.00 90.12 90 TYR A CA 1
ATOM 623 C C . TYR A 1 90 ? 9.579 -0.180 -3.572 1.00 90.12 90 TYR A C 1
ATOM 625 O O . TYR A 1 90 ? 8.428 -0.483 -3.892 1.00 90.12 90 TYR A O 1
ATOM 633 N N . GLY A 1 91 ? 9.940 0.105 -2.325 1.00 92.44 91 GLY A N 1
ATOM 634 C CA . GLY A 1 91 ? 9.037 0.133 -1.179 1.00 92.44 91 GLY A CA 1
ATOM 635 C C . GLY A 1 91 ? 8.861 1.546 -0.633 1.00 92.44 91 GLY A C 1
ATOM 636 O O . GLY A 1 91 ? 9.806 2.333 -0.629 1.00 92.44 91 GLY A O 1
ATOM 637 N N . THR A 1 92 ? 7.670 1.861 -0.133 1.00 93.88 92 THR A N 1
ATOM 638 C CA . THR A 1 92 ? 7.424 3.053 0.687 1.00 93.88 92 THR A CA 1
ATOM 639 C C . THR A 1 92 ? 6.629 2.656 1.920 1.00 93.88 92 THR A C 1
ATOM 641 O O . THR A 1 92 ? 5.527 2.122 1.791 1.00 93.88 92 THR A O 1
ATOM 644 N N . GLY A 1 93 ? 7.187 2.919 3.101 1.00 92.88 93 GLY A N 1
ATOM 645 C CA . GLY A 1 93 ? 6.518 2.709 4.385 1.00 92.88 93 GLY A CA 1
ATOM 646 C C . GLY A 1 93 ? 5.814 3.970 4.881 1.00 92.88 93 GLY A C 1
ATOM 647 O O . GLY A 1 93 ? 6.306 5.084 4.684 1.00 92.88 93 GLY A O 1
ATOM 648 N N . TYR A 1 94 ? 4.694 3.788 5.570 1.00 92.25 94 TYR A N 1
ATOM 649 C CA . TYR A 1 94 ? 3.874 4.853 6.131 1.00 92.25 94 TYR A CA 1
ATOM 650 C C . TYR A 1 94 ? 3.400 4.495 7.542 1.00 92.25 94 TYR A C 1
ATOM 652 O O . TYR A 1 94 ? 2.972 3.369 7.787 1.00 92.25 94 TYR A O 1
ATOM 660 N N . ASN A 1 95 ? 3.397 5.489 8.427 1.00 90.81 95 ASN A N 1
ATOM 661 C CA . ASN A 1 95 ? 2.777 5.444 9.747 1.00 90.81 95 ASN A CA 1
ATOM 662 C C . ASN A 1 95 ? 1.461 6.218 9.733 1.00 90.81 95 ASN A C 1
ATOM 664 O O . ASN A 1 95 ? 1.423 7.388 9.338 1.00 90.81 95 ASN A O 1
ATOM 668 N N . LEU A 1 96 ? 0.394 5.586 10.217 1.00 88.81 96 LEU A N 1
ATOM 669 C CA . LEU A 1 96 ? -0.912 6.213 10.369 1.00 88.81 96 LEU A CA 1
ATOM 670 C C . LEU A 1 96 ? -1.182 6.534 11.838 1.00 88.81 96 LEU A C 1
ATOM 672 O O . LEU A 1 96 ? -1.427 5.646 12.656 1.00 88.81 96 LEU A O 1
ATOM 676 N N . VAL A 1 97 ? -1.135 7.821 12.169 1.00 86.88 97 VAL A N 1
ATOM 677 C CA . VAL A 1 97 ? -1.289 8.324 13.539 1.00 86.88 97 VAL A CA 1
ATOM 678 C C . VAL A 1 97 ? -2.745 8.686 13.812 1.00 86.88 97 VAL A C 1
ATOM 680 O O . VAL A 1 97 ? -3.449 9.208 12.942 1.00 86.88 97 VAL A O 1
ATOM 683 N N . 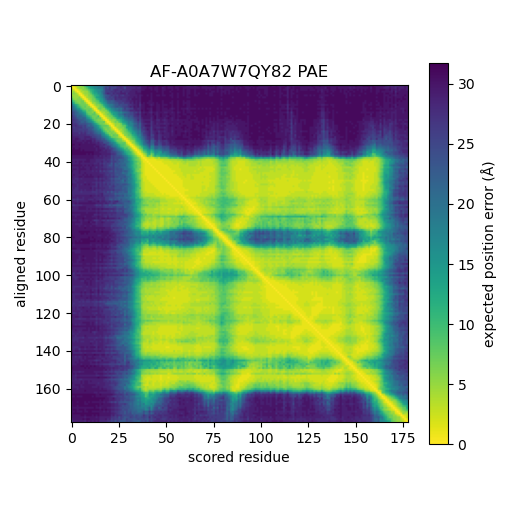GLY A 1 98 ? -3.188 8.437 15.045 1.00 81.88 98 GLY A N 1
ATOM 684 C CA . GLY A 1 98 ? -4.535 8.791 15.501 1.00 81.88 98 GLY A CA 1
ATOM 685 C C . GLY A 1 98 ? -5.622 7.809 15.060 1.00 81.88 98 GLY A C 1
ATOM 686 O O . GLY A 1 98 ? -6.801 8.139 15.126 1.00 81.88 98 GLY A O 1
ATOM 687 N N . LEU A 1 99 ? -5.237 6.613 14.607 1.00 80.56 99 LEU A N 1
ATOM 688 C CA . LEU A 1 99 ? -6.156 5.500 14.380 1.00 80.56 99 LEU A CA 1
ATOM 689 C C . LEU A 1 99 ? -6.190 4.592 15.604 1.00 80.56 99 LEU A C 1
ATOM 691 O O . LEU A 1 99 ? -5.178 4.410 16.268 1.00 80.56 99 LEU A O 1
ATOM 695 N N . THR A 1 100 ? -7.329 3.963 15.867 1.00 77.75 100 THR A N 1
ATOM 696 C CA . THR A 1 100 ? -7.399 2.797 16.752 1.00 77.75 100 THR A CA 1
ATOM 697 C C . THR A 1 100 ? -7.496 1.564 15.862 1.00 77.75 100 THR A C 1
ATOM 699 O O . THR A 1 100 ? -8.385 1.474 15.015 1.00 77.75 100 THR A O 1
ATOM 702 N N . VAL A 1 101 ? -6.540 0.642 15.987 1.00 75.69 101 VAL A N 1
ATOM 703 C CA . VAL A 1 101 ? -6.484 -0.560 15.145 1.00 75.69 101 VAL A CA 1
ATOM 704 C C . VAL A 1 101 ? -6.818 -1.769 15.993 1.00 75.69 101 VAL A C 1
ATOM 706 O O . VAL A 1 101 ? -6.020 -2.199 16.828 1.00 75.69 101 VAL A O 1
ATOM 709 N N . ASP A 1 102 ? -7.988 -2.336 15.745 1.00 78.56 102 ASP A N 1
ATOM 710 C CA . ASP A 1 102 ? -8.345 -3.669 16.200 1.00 78.56 102 ASP A CA 1
ATOM 711 C C . ASP A 1 102 ? -8.379 -4.642 15.006 1.00 78.56 102 ASP A C 1
ATOM 713 O O . ASP A 1 102 ? -8.077 -4.288 13.860 1.00 78.56 102 ASP A O 1
ATOM 717 N N . ALA A 1 103 ? -8.715 -5.904 15.273 1.00 75.44 103 ALA A N 1
ATOM 718 C CA . ALA A 1 103 ? -8.838 -6.908 14.220 1.00 75.44 103 ALA A CA 1
ATOM 719 C C . ALA A 1 103 ? -9.976 -6.590 13.225 1.00 75.44 103 ALA A C 1
ATOM 721 O O . ALA A 1 103 ? -9.911 -7.000 12.065 1.00 75.44 103 ALA A O 1
ATOM 722 N N . GLN A 1 104 ? -11.005 -5.847 13.650 1.00 81.94 104 GLN A N 1
ATOM 723 C CA . GLN A 1 104 ? -12.114 -5.451 12.784 1.00 81.94 104 GLN A CA 1
ATOM 724 C C . GLN A 1 104 ? -11.691 -4.355 11.804 1.00 81.94 104 GLN A C 1
ATOM 726 O O . GLN A 1 104 ? -12.144 -4.375 10.661 1.00 81.94 104 GLN A O 1
ATOM 731 N N . THR A 1 105 ? -10.769 -3.465 12.188 1.00 83.56 105 THR A N 1
ATOM 732 C CA . THR A 1 105 ? -10.202 -2.447 11.294 1.00 83.56 105 THR A CA 1
ATOM 733 C C . THR A 1 105 ? -9.550 -3.090 10.070 1.00 83.56 105 THR A C 1
ATOM 735 O O . THR A 1 105 ? -9.879 -2.720 8.944 1.00 83.56 105 THR A O 1
ATOM 738 N N . LEU A 1 106 ? -8.682 -4.094 10.250 1.00 87.00 106 LEU A N 1
ATOM 739 C CA . LEU A 1 106 ? -8.040 -4.784 9.119 1.00 87.00 106 LEU A CA 1
ATOM 740 C C . LEU A 1 106 ? -9.057 -5.539 8.247 1.00 87.00 106 LEU A C 1
ATOM 742 O O . LEU A 1 106 ? -8.945 -5.522 7.022 1.00 87.00 106 LEU A O 1
ATOM 746 N N . ALA A 1 107 ? -10.077 -6.154 8.852 1.00 88.69 107 ALA A N 1
ATOM 747 C CA . ALA A 1 107 ? -11.145 -6.825 8.110 1.00 88.69 107 ALA A CA 1
ATOM 748 C C . ALA A 1 107 ? -11.996 -5.842 7.282 1.00 88.69 107 ALA A C 1
ATOM 750 O O . ALA A 1 107 ? -12.335 -6.133 6.133 1.00 88.69 107 ALA A O 1
ATOM 751 N N . ALA A 1 108 ? -12.309 -4.667 7.835 1.00 88.44 108 ALA A N 1
ATOM 752 C CA . ALA A 1 108 ? -13.036 -3.613 7.134 1.00 88.44 108 ALA A CA 1
ATOM 753 C C . ALA A 1 108 ? -12.221 -3.061 5.959 1.00 88.44 108 ALA A C 1
ATOM 755 O O . ALA A 1 108 ? -12.733 -2.968 4.846 1.00 88.44 108 ALA A O 1
ATOM 756 N N . VAL A 1 109 ? -10.933 -2.780 6.177 1.00 90.25 109 VAL A N 1
ATOM 757 C CA . VAL A 1 109 ? -10.027 -2.319 5.117 1.00 90.25 109 VAL A CA 1
ATOM 758 C C . VAL A 1 109 ? -9.902 -3.359 4.009 1.00 90.25 109 VAL A C 1
ATOM 760 O O . VAL A 1 109 ? -10.011 -3.014 2.835 1.00 90.25 109 VAL A O 1
ATOM 763 N N . ARG A 1 110 ? -9.749 -4.641 4.362 1.00 92.94 110 ARG A N 1
ATOM 764 C CA . ARG A 1 110 ? -9.750 -5.732 3.385 1.00 92.94 110 ARG A CA 1
ATOM 765 C C . ARG A 1 110 ? -11.013 -5.707 2.523 1.00 92.94 110 ARG A C 1
ATOM 767 O O . ARG A 1 110 ? -10.896 -5.750 1.305 1.00 92.94 110 ARG A O 1
ATOM 774 N N . LYS A 1 111 ? -12.199 -5.621 3.134 1.00 93.44 111 LYS A N 1
ATOM 775 C CA . LYS A 1 111 ? -13.479 -5.615 2.410 1.00 93.44 111 LYS A CA 1
ATOM 776 C C . LYS A 1 111 ? -13.583 -4.439 1.430 1.00 93.44 111 LYS A C 1
ATOM 778 O O . LYS A 1 111 ? -14.018 -4.628 0.296 1.00 93.44 111 LYS A O 1
ATOM 783 N N . GLU A 1 112 ? -13.160 -3.246 1.845 1.00 93.50 112 GLU A N 1
ATOM 784 C CA . GLU A 1 112 ? -13.137 -2.053 0.985 1.00 93.50 112 GLU A CA 1
ATOM 785 C C . GLU A 1 112 ? -12.157 -2.203 -0.189 1.00 93.50 112 GLU A C 1
ATOM 787 O O . GLU A 1 112 ? -12.471 -1.852 -1.328 1.00 93.50 112 GLU A O 1
ATOM 792 N N . LEU A 1 113 ? -10.975 -2.772 0.060 1.00 94.38 113 LEU A N 1
ATOM 793 C CA . LEU A 1 113 ? -9.981 -3.021 -0.984 1.00 94.38 113 LEU A CA 1
ATOM 794 C C . LEU A 1 113 ? -10.428 -4.131 -1.950 1.00 94.38 113 LEU A C 1
ATOM 796 O O . LEU A 1 113 ? -10.261 -3.987 -3.161 1.00 94.38 113 LEU A O 1
ATOM 800 N N . GLU A 1 114 ? -11.062 -5.199 -1.463 1.00 95.62 114 GLU A N 1
ATOM 801 C CA . GLU A 1 114 ? -11.670 -6.239 -2.308 1.00 95.62 114 GLU A CA 1
ATOM 802 C C . GLU A 1 114 ? -12.770 -5.658 -3.212 1.00 95.62 114 GLU A C 1
ATOM 804 O O . GLU A 1 114 ? -12.826 -5.986 -4.399 1.00 95.62 114 GLU A O 1
ATOM 809 N N . ALA A 1 115 ? -13.588 -4.727 -2.705 1.00 93.81 115 ALA A N 1
ATOM 810 C CA . ALA A 1 115 ? -14.582 -4.008 -3.510 1.00 93.81 115 ALA A CA 1
ATOM 811 C C . ALA A 1 115 ? -13.950 -3.137 -4.615 1.00 93.81 115 ALA A C 1
ATOM 813 O O . ALA A 1 115 ? -14.587 -2.859 -5.629 1.00 93.81 115 ALA A O 1
ATOM 814 N N . LYS A 1 116 ? -12.679 -2.752 -4.449 1.00 92.38 116 LYS A N 1
ATOM 815 C CA . LYS A 1 116 ? -11.846 -2.060 -5.447 1.00 92.38 116 LYS A CA 1
ATOM 816 C C . LYS A 1 116 ? -11.005 -3.020 -6.296 1.00 92.38 116 LYS A C 1
ATOM 818 O O . LYS A 1 116 ? -10.094 -2.576 -6.988 1.00 92.38 116 LYS A O 1
ATOM 823 N N . HIS A 1 117 ? -11.309 -4.318 -6.258 1.00 95.88 117 HIS A N 1
ATOM 824 C CA . HIS A 1 117 ? -10.627 -5.385 -6.996 1.00 95.88 117 HIS A CA 1
ATOM 825 C C . HIS A 1 117 ? -9.184 -5.678 -6.554 1.00 95.88 117 HIS A C 1
ATOM 827 O O . HIS A 1 117 ? -8.427 -6.300 -7.304 1.00 95.88 117 HIS A O 1
ATOM 833 N N . TYR A 1 118 ? -8.787 -5.277 -5.342 1.00 95.38 118 TYR A N 1
ATOM 834 C CA . TYR A 1 118 ? -7.539 -5.767 -4.756 1.00 95.38 118 TYR A CA 1
ATOM 835 C C . TYR A 1 118 ? -7.679 -7.255 -4.434 1.00 95.38 118 TYR A C 1
ATOM 837 O O . TYR A 1 118 ? -8.741 -7.731 -4.029 1.00 95.38 118 TYR A O 1
ATOM 845 N N . ARG A 1 119 ? -6.589 -8.004 -4.603 1.00 96.25 119 ARG A N 1
ATOM 846 C CA . ARG A 1 119 ? -6.580 -9.457 -4.405 1.00 96.25 119 ARG A CA 1
ATOM 847 C C . ARG A 1 119 ? -5.945 -9.805 -3.073 1.00 96.25 119 ARG A C 1
ATOM 849 O O . ARG A 1 119 ? -4.832 -9.374 -2.786 1.00 96.25 119 ARG A O 1
ATOM 856 N N . PHE A 1 120 ? -6.645 -10.603 -2.281 1.00 95.06 120 PHE A N 1
ATOM 857 C CA . PHE A 1 120 ? -6.147 -11.112 -1.011 1.00 95.06 120 PHE A CA 1
ATOM 858 C C . PHE A 1 120 ? -4.921 -12.016 -1.204 1.00 95.06 120 PHE A C 1
ATOM 860 O O . PHE A 1 120 ? -4.936 -12.897 -2.063 1.00 95.06 120 PHE A O 1
ATOM 867 N N . VAL A 1 121 ? -3.889 -11.811 -0.382 1.00 94.94 121 VAL A N 1
ATOM 868 C CA . VAL A 1 121 ? -2.713 -12.693 -0.300 1.00 94.94 121 VAL A CA 1
ATOM 869 C C . VAL A 1 121 ? -2.720 -13.431 1.032 1.00 94.94 121 VAL A C 1
ATOM 871 O O . VAL A 1 121 ? -2.697 -14.658 1.070 1.00 94.94 121 VAL A O 1
ATOM 874 N N . TYR A 1 122 ? -2.765 -12.676 2.129 1.00 92.38 122 TYR A N 1
ATOM 875 C CA . TYR A 1 122 ? -2.628 -13.211 3.477 1.00 92.38 122 TYR A CA 1
ATOM 876 C C . TYR A 1 122 ? -3.239 -12.263 4.514 1.00 92.38 122 TYR A C 1
ATOM 878 O O . TYR A 1 122 ? -3.226 -11.046 4.334 1.00 92.38 122 TYR A O 1
ATOM 886 N N . ALA A 1 123 ? -3.754 -12.811 5.617 1.00 91.38 123 ALA A N 1
ATOM 887 C CA . ALA A 1 123 ? -4.095 -12.036 6.804 1.00 91.38 123 ALA A CA 1
ATOM 888 C C . ALA A 1 123 ? -3.866 -12.837 8.088 1.00 91.38 123 ALA A C 1
ATOM 890 O O . ALA A 1 123 ? -4.097 -14.044 8.135 1.00 91.38 123 ALA A O 1
ATOM 891 N N . SER A 1 124 ? -3.475 -12.123 9.138 1.00 89.50 124 SER A N 1
ATOM 892 C CA . SER A 1 124 ? -3.392 -12.582 10.522 1.00 89.50 124 SER A CA 1
ATOM 893 C C . SER A 1 124 ? -4.127 -11.600 11.443 1.00 89.50 124 SER A C 1
ATOM 895 O O . SER A 1 124 ? -4.751 -10.643 10.984 1.00 89.50 124 SER A O 1
ATOM 897 N N . ALA A 1 125 ? -4.032 -11.801 12.760 1.00 83.62 125 ALA A N 1
ATOM 898 C CA . ALA A 1 125 ? -4.559 -10.851 13.741 1.00 83.62 125 ALA A CA 1
ATOM 899 C C . ALA A 1 125 ? -3.877 -9.466 13.693 1.00 83.62 125 ALA A C 1
ATOM 901 O O . ALA A 1 125 ? -4.433 -8.494 14.207 1.00 83.62 125 ALA A O 1
ATOM 902 N N . SER A 1 126 ? -2.677 -9.375 13.111 1.00 87.44 126 SER A N 1
ATOM 903 C CA . SER A 1 126 ? -1.875 -8.149 13.066 1.00 87.44 126 SER A CA 1
ATOM 904 C C . SER A 1 126 ? -1.452 -7.732 11.665 1.00 87.44 126 SER A C 1
ATOM 906 O O . SER A 1 126 ? -1.003 -6.608 11.518 1.00 87.44 126 SER A O 1
ATOM 908 N N . THR A 1 127 ? -1.578 -8.584 10.651 1.00 91.25 127 THR A N 1
ATOM 909 C CA . THR A 1 127 ? -1.035 -8.310 9.316 1.00 91.25 127 THR A CA 1
ATOM 910 C C . THR A 1 127 ? -2.093 -8.540 8.248 1.00 91.25 127 THR A C 1
ATOM 912 O O . THR A 1 127 ? -2.848 -9.505 8.322 1.00 91.25 127 THR A O 1
ATOM 915 N N . LEU A 1 128 ? -2.124 -7.688 7.227 1.00 93.38 128 LEU A N 1
ATOM 916 C CA . LEU A 1 128 ? -2.913 -7.859 6.008 1.00 93.38 128 LEU A CA 1
ATOM 917 C C . LEU A 1 128 ? -2.007 -7.640 4.797 1.00 93.38 128 LEU A C 1
ATOM 919 O O . LEU A 1 128 ? -1.308 -6.636 4.733 1.00 93.38 128 LEU A O 1
ATOM 923 N N . GLN A 1 129 ? -2.045 -8.554 3.832 1.00 95.56 129 GLN A N 1
ATOM 924 C CA . GLN A 1 129 ? -1.334 -8.437 2.561 1.00 95.56 129 GLN A CA 1
ATOM 925 C C . GLN A 1 129 ? -2.295 -8.581 1.384 1.00 95.56 129 GLN A C 1
ATOM 927 O O . GLN A 1 129 ? -3.105 -9.516 1.336 1.00 95.56 129 GLN A O 1
ATOM 932 N N . MET A 1 130 ? -2.200 -7.656 0.429 1.00 96.50 130 MET A N 1
ATOM 933 C CA . MET A 1 130 ? -3.055 -7.611 -0.756 1.00 96.50 130 MET A CA 1
ATOM 934 C C . MET A 1 130 ? -2.301 -7.107 -1.987 1.00 96.50 130 MET A C 1
ATOM 936 O O . MET A 1 130 ? -1.469 -6.213 -1.892 1.00 96.50 130 MET A O 1
ATOM 940 N N . HIS A 1 131 ? -2.655 -7.605 -3.168 1.00 94.75 131 HIS A N 1
ATOM 941 C CA . HIS A 1 131 ? -2.172 -7.071 -4.441 1.00 94.75 131 HIS A CA 1
ATOM 942 C C . HIS A 1 131 ? -3.133 -6.041 -5.028 1.00 94.75 131 HIS A C 1
ATOM 944 O O . HIS A 1 131 ? -4.351 -6.227 -4.962 1.00 94.75 131 HIS A O 1
ATOM 950 N N . SER A 1 132 ? -2.591 -5.007 -5.675 1.00 91.69 132 SER A N 1
ATOM 951 C CA . SER A 1 132 ? -3.392 -4.094 -6.497 1.00 91.69 132 SER A CA 1
ATOM 952 C C . SER A 1 132 ? -4.081 -4.830 -7.660 1.00 91.69 132 SER A C 1
ATOM 954 O O . SER A 1 132 ? -3.618 -5.902 -8.068 1.00 91.69 132 SER A O 1
ATOM 956 N N . PRO A 1 133 ? -5.163 -4.269 -8.239 1.00 89.88 133 PRO A N 1
ATOM 957 C CA . PRO A 1 133 ? -5.939 -4.929 -9.297 1.00 89.88 133 PRO A CA 1
ATOM 958 C C . PRO A 1 133 ? -5.116 -5.336 -10.528 1.00 89.88 133 PRO A C 1
ATOM 960 O O . PRO A 1 133 ? -5.371 -6.362 -11.153 1.00 89.88 133 PRO A O 1
ATOM 963 N N . ASP A 1 134 ? -4.095 -4.547 -10.856 1.00 85.94 134 ASP A N 1
ATOM 964 C CA . ASP A 1 134 ? -3.169 -4.775 -11.969 1.00 85.94 134 ASP A CA 1
ATOM 965 C C . ASP A 1 134 ? -1.935 -5.613 -11.593 1.00 85.94 134 ASP A C 1
ATOM 967 O O . ASP A 1 134 ? -1.038 -5.790 -12.414 1.00 85.94 134 ASP A O 1
ATOM 971 N N . ASN A 1 135 ? -1.865 -6.110 -10.354 1.00 84.00 135 ASN A N 1
ATOM 972 C CA . ASN A 1 135 ? -0.733 -6.853 -9.802 1.00 84.00 135 ASN A CA 1
ATOM 973 C C . ASN A 1 135 ? 0.614 -6.104 -9.823 1.00 84.00 135 ASN A C 1
ATOM 975 O O . ASN A 1 135 ? 1.671 -6.730 -9.746 1.00 84.00 135 ASN A O 1
ATOM 979 N N . SER A 1 136 ? 0.590 -4.775 -9.950 1.00 83.44 136 SER A N 1
ATOM 980 C CA . SER A 1 136 ? 1.803 -3.949 -10.012 1.00 83.44 136 SER A CA 1
ATOM 981 C C . SER A 1 136 ? 2.373 -3.607 -8.639 1.00 83.44 136 SER A C 1
ATOM 983 O O . SER A 1 136 ? 3.527 -3.193 -8.544 1.00 83.44 136 SER A O 1
ATOM 985 N N . THR A 1 137 ? 1.584 -3.761 -7.574 1.00 90.31 137 THR A N 1
ATOM 986 C CA . THR A 1 137 ? 1.991 -3.433 -6.206 1.00 90.31 137 THR A CA 1
ATOM 987 C C . THR A 1 137 ? 1.454 -4.448 -5.200 1.00 90.31 137 THR A C 1
ATOM 989 O O . THR A 1 137 ? 0.413 -5.079 -5.406 1.00 90.31 137 THR A O 1
ATOM 992 N N . ASN A 1 138 ? 2.188 -4.610 -4.105 1.00 93.81 138 ASN A N 1
ATOM 993 C CA . ASN A 1 138 ? 1.774 -5.296 -2.894 1.00 93.81 138 ASN A CA 1
ATOM 994 C C . ASN A 1 138 ? 1.543 -4.251 -1.796 1.00 93.81 138 ASN A C 1
ATOM 996 O O . ASN A 1 138 ? 2.336 -3.322 -1.636 1.00 93.81 138 ASN A O 1
ATOM 1000 N N . VAL A 1 139 ? 0.454 -4.415 -1.061 1.00 95.12 139 VAL A N 1
ATOM 1001 C CA . VAL A 1 139 ? 0.055 -3.610 0.084 1.00 95.12 139 VAL A CA 1
ATOM 1002 C C . VAL A 1 139 ? 0.172 -4.495 1.308 1.00 95.12 139 VAL A C 1
ATOM 1004 O O . VAL A 1 139 ? -0.601 -5.439 1.452 1.00 95.12 139 VAL A O 1
ATOM 1007 N N . THR A 1 140 ? 1.100 -4.171 2.199 1.00 94.75 140 THR A N 1
ATOM 1008 C CA . THR A 1 140 ? 1.217 -4.818 3.507 1.00 94.75 140 THR A CA 1
ATOM 1009 C C . THR A 1 140 ? 0.785 -3.830 4.575 1.00 94.75 140 THR A C 1
ATOM 1011 O O . THR A 1 140 ? 1.295 -2.717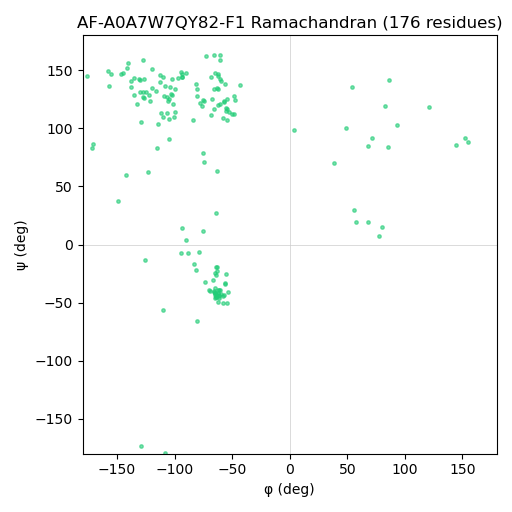 4.610 1.00 94.75 140 THR A O 1
ATOM 1014 N N . MET A 1 141 ? -0.137 -4.213 5.447 1.00 93.00 141 MET A N 1
ATOM 1015 C CA . MET A 1 141 ? -0.497 -3.455 6.643 1.00 93.00 141 MET A CA 1
ATOM 1016 C C . MET A 1 141 ? -0.139 -4.270 7.868 1.00 93.00 141 MET A C 1
ATOM 1018 O O . MET A 1 141 ? -0.526 -5.432 7.944 1.00 93.00 141 MET A O 1
ATOM 1022 N N . ASP A 1 142 ? 0.526 -3.642 8.826 1.00 91.31 142 ASP A N 1
ATOM 1023 C CA . ASP A 1 142 ? 0.928 -4.246 10.084 1.00 91.31 142 ASP A CA 1
ATOM 1024 C C . ASP A 1 142 ? 0.425 -3.398 11.247 1.00 91.31 142 ASP A C 1
ATOM 1026 O O . ASP A 1 142 ? 0.674 -2.194 11.344 1.00 91.31 142 ASP A O 1
ATOM 1030 N N . ARG A 1 143 ? -0.292 -4.047 12.156 1.00 87.81 143 ARG A N 1
ATOM 1031 C CA . ARG A 1 143 ? -0.664 -3.485 13.441 1.00 87.81 143 ARG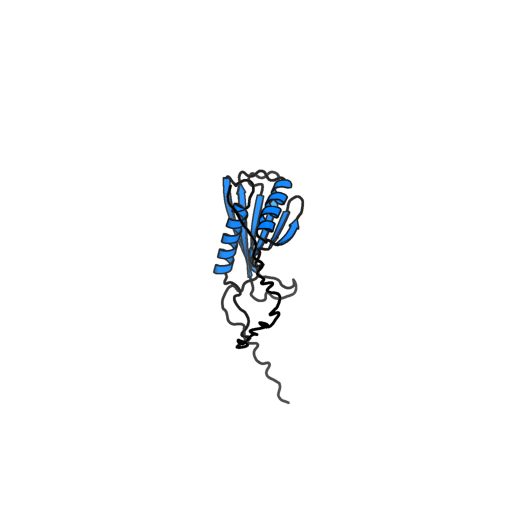 A CA 1
ATOM 1032 C C . ARG A 1 143 ? 0.562 -3.489 14.343 1.00 87.81 143 ARG A C 1
ATOM 1034 O O . ARG A 1 143 ? 1.123 -4.544 14.633 1.00 87.81 143 ARG A O 1
ATOM 1041 N N . VAL A 1 144 ? 0.905 -2.319 14.861 1.00 84.94 144 VAL A N 1
ATOM 1042 C CA . VAL A 1 144 ? 1.937 -2.157 15.885 1.00 84.94 144 VAL A CA 1
ATOM 1043 C C . VAL A 1 144 ? 1.237 -1.996 17.228 1.00 84.94 144 VAL A C 1
ATOM 1045 O O . VAL A 1 144 ? 0.559 -0.996 17.469 1.00 84.94 144 VAL A O 1
ATOM 1048 N N . ALA A 1 145 ? 1.343 -3.009 18.089 1.00 78.31 145 ALA A N 1
ATOM 1049 C CA . ALA A 1 145 ? 0.793 -2.935 19.440 1.00 78.31 145 ALA A CA 1
ATOM 1050 C C . ALA A 1 145 ? 1.469 -1.806 20.237 1.00 78.31 145 ALA A C 1
ATOM 1052 O O . ALA A 1 145 ? 2.654 -1.538 20.048 1.00 78.31 145 ALA A O 1
ATOM 1053 N N . ASP A 1 146 ? 0.696 -1.143 21.099 1.00 75.75 146 ASP A N 1
ATOM 1054 C CA . ASP A 1 146 ? 1.180 -0.138 22.057 1.00 75.75 146 ASP A CA 1
ATOM 1055 C C . ASP A 1 146 ? 1.961 1.040 21.436 1.00 75.75 146 ASP A C 1
ATOM 1057 O O . ASP A 1 146 ? 2.823 1.648 22.068 1.00 75.75 146 ASP A O 1
ATOM 1061 N N . SER A 1 147 ? 1.637 1.392 20.188 1.00 77.25 147 SER A N 1
ATOM 1062 C CA . SER A 1 147 ? 2.244 2.502 19.446 1.00 77.25 147 SER A CA 1
ATOM 1063 C C . SER A 1 147 ? 1.269 3.666 19.257 1.00 77.25 147 SER A C 1
ATOM 1065 O O . SER A 1 147 ? 0.084 3.468 18.988 1.00 77.25 147 SER A O 1
ATOM 1067 N N . ALA A 1 148 ? 1.787 4.900 19.304 1.00 70.50 148 ALA A N 1
ATOM 1068 C CA . ALA A 1 148 ? 1.049 6.106 18.905 1.00 70.50 148 ALA A CA 1
ATOM 1069 C C . ALA A 1 148 ? 0.688 6.117 17.401 1.00 70.5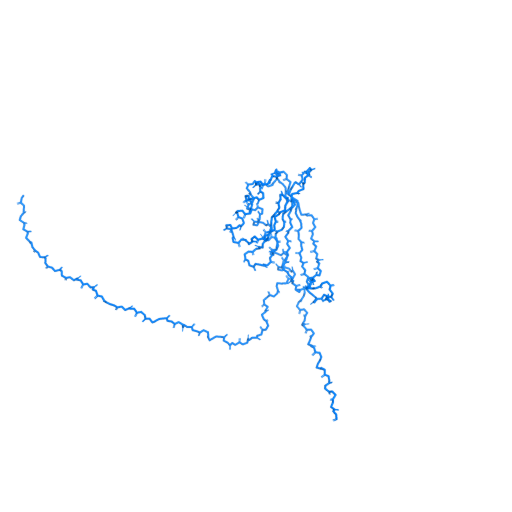0 148 ALA A C 1
ATOM 1071 O O . ALA A 1 148 ? -0.225 6.830 16.977 1.00 70.50 148 ALA A O 1
ATOM 1072 N N . ALA A 1 149 ? 1.385 5.302 16.603 1.00 74.88 149 ALA A N 1
ATOM 1073 C CA . ALA A 1 149 ? 1.052 4.949 15.227 1.00 74.88 149 ALA A CA 1
ATOM 1074 C C . ALA A 1 149 ? 0.753 3.440 15.172 1.00 74.88 149 ALA A C 1
ATOM 1076 O O . ALA A 1 149 ? 1.656 2.644 14.910 1.00 74.88 149 ALA A O 1
ATOM 1077 N N . PRO A 1 150 ? -0.478 3.014 15.500 1.00 80.06 150 PRO A N 1
ATOM 1078 C CA . PRO A 1 150 ? -0.787 1.596 15.653 1.00 80.06 150 PRO A CA 1
ATOM 1079 C C . PRO A 1 150 ? -1.000 0.870 14.323 1.00 80.06 150 PRO A C 1
ATOM 1081 O O . PRO A 1 150 ? -1.144 -0.351 14.335 1.00 80.06 150 PRO A O 1
ATOM 1084 N N . LEU A 1 151 ? -1.024 1.585 13.190 1.00 84.69 151 LEU A N 1
ATOM 1085 C CA . LEU A 1 151 ? -0.980 0.983 11.859 1.00 84.69 151 LEU A CA 1
ATOM 1086 C C . LEU A 1 151 ? 0.222 1.496 11.078 1.00 84.69 151 LEU A C 1
ATOM 1088 O O . LEU A 1 151 ? 0.328 2.694 10.797 1.00 84.69 151 LEU A O 1
ATOM 1092 N N . ASN A 1 152 ? 1.041 0.552 10.639 1.00 90.12 152 ASN A N 1
ATOM 1093 C CA . ASN A 1 152 ? 2.020 0.770 9.596 1.00 90.12 152 ASN A CA 1
ATOM 1094 C C . ASN A 1 152 ? 1.469 0.165 8.314 1.00 90.12 152 ASN A C 1
ATOM 1096 O O . ASN A 1 152 ? 0.851 -0.899 8.339 1.00 90.12 152 ASN A O 1
ATOM 1100 N N . PHE A 1 153 ? 1.701 0.811 7.181 1.00 90.81 153 PHE A N 1
ATOM 1101 C CA . PHE A 1 153 ? 1.493 0.150 5.904 1.00 90.81 153 PHE A CA 1
ATOM 1102 C C . PHE A 1 153 ? 2.650 0.417 4.956 1.00 90.81 153 PHE A C 1
ATOM 1104 O O . PHE A 1 153 ? 3.234 1.497 4.943 1.00 90.81 153 PHE A O 1
ATOM 1111 N N . THR A 1 154 ? 2.989 -0.592 4.168 1.00 93.56 154 THR A N 1
ATOM 1112 C CA . THR A 1 154 ? 4.066 -0.564 3.189 1.00 93.56 154 THR A CA 1
ATOM 1113 C C . THR A 1 154 ? 3.485 -0.872 1.821 1.00 93.56 154 THR A C 1
ATOM 1115 O O . THR A 1 154 ? 2.775 -1.864 1.653 1.00 93.56 154 THR A O 1
ATOM 1118 N N . ILE A 1 155 ? 3.787 -0.015 0.847 1.00 94.56 155 ILE A N 1
ATOM 1119 C CA . ILE A 1 155 ? 3.479 -0.253 -0.562 1.00 94.56 155 ILE A CA 1
ATOM 1120 C C . ILE A 1 155 ? 4.758 -0.632 -1.274 1.00 94.56 155 ILE A C 1
ATOM 1122 O O . ILE A 1 155 ? 5.731 0.123 -1.249 1.00 94.56 155 ILE A O 1
ATOM 1126 N N . THR A 1 156 ? 4.731 -1.773 -1.941 1.00 92.81 156 THR A N 1
ATOM 1127 C CA . THR A 1 156 ? 5.904 -2.349 -2.574 1.00 92.81 156 THR A CA 1
ATOM 1128 C C . THR A 1 156 ? 5.600 -2.659 -4.032 1.00 92.81 156 THR A C 1
ATOM 1130 O O . THR A 1 156 ? 4.626 -3.344 -4.327 1.00 92.81 156 THR A O 1
ATOM 1133 N N . SER A 1 157 ? 6.418 -2.173 -4.961 1.00 90.38 157 SER A N 1
ATOM 1134 C CA . SER A 1 157 ? 6.199 -2.387 -6.393 1.00 90.38 157 SER A CA 1
ATOM 1135 C C . SER A 1 157 ? 6.496 -3.829 -6.810 1.00 90.38 157 SER A C 1
ATOM 1137 O O . SER A 1 157 ? 7.238 -4.556 -6.151 1.00 90.38 157 SER A O 1
ATOM 1139 N N . SER A 1 158 ? 6.005 -4.241 -7.972 1.00 85.25 158 SER A N 1
ATOM 1140 C CA . SER A 1 158 ? 6.584 -5.365 -8.703 1.00 85.25 158 SER A CA 1
ATOM 1141 C C . SER A 1 158 ? 8.046 -5.074 -9.067 1.00 85.25 158 SER A C 1
ATOM 1143 O O . SER A 1 158 ? 8.481 -3.918 -9.074 1.00 85.25 158 SER A O 1
ATOM 1145 N N . CYS A 1 159 ? 8.792 -6.117 -9.418 1.00 83.50 159 CYS A N 1
ATOM 1146 C CA . CYS A 1 159 ? 10.166 -6.000 -9.892 1.00 83.50 159 CYS A CA 1
ATOM 1147 C C . CYS A 1 159 ? 10.244 -5.199 -11.190 1.00 83.50 159 CYS A C 1
ATOM 1149 O O . CYS A 1 159 ? 9.662 -5.575 -12.211 1.00 83.50 159 CYS A O 1
ATOM 1151 N N . VAL A 1 160 ? 10.984 -4.097 -11.156 1.00 81.38 160 VAL A N 1
ATOM 1152 C CA . VAL A 1 160 ? 11.198 -3.206 -12.296 1.00 81.38 160 VAL A CA 1
ATOM 1153 C C . VAL A 1 160 ? 12.676 -3.127 -12.631 1.00 81.38 160 VAL A C 1
ATOM 1155 O O . VAL A 1 160 ? 13.525 -3.292 -11.762 1.00 81.38 160 VAL A O 1
ATOM 1158 N N . ARG A 1 161 ? 13.018 -2.885 -13.898 1.00 77.75 161 ARG A N 1
ATOM 1159 C CA . ARG A 1 161 ? 14.408 -2.549 -14.228 1.00 77.75 161 ARG A CA 1
ATOM 1160 C C . ARG A 1 161 ? 14.625 -1.062 -13.922 1.00 77.75 161 ARG A C 1
ATOM 1162 O O . ARG A 1 161 ? 13.817 -0.268 -14.400 1.00 77.75 161 ARG A O 1
ATOM 1169 N N . PRO A 1 162 ? 15.665 -0.690 -13.149 1.00 66.62 162 PRO A N 1
ATOM 1170 C CA . PRO A 1 162 ? 15.930 0.700 -12.778 1.00 66.62 162 PRO A CA 1
ATOM 1171 C C . PRO A 1 162 ? 16.066 1.626 -13.987 1.00 66.62 162 PRO A C 1
ATOM 1173 O O . PRO A 1 162 ? 15.580 2.749 -13.923 1.00 66.62 162 PRO A O 1
ATOM 1176 N N . ASP A 1 163 ? 16.617 1.105 -15.091 1.00 67.62 163 ASP A N 1
ATOM 1177 C CA . ASP A 1 163 ? 16.885 1.844 -16.321 1.00 67.62 163 ASP A CA 1
ATOM 1178 C C . ASP A 1 163 ? 16.582 1.014 -17.577 1.00 67.62 163 ASP A C 1
ATOM 1180 O O . ASP A 1 163 ? 16.645 -0.222 -17.582 1.00 67.62 163 ASP A O 1
ATOM 1184 N N . GLU A 1 164 ? 16.324 1.713 -18.682 1.00 48.81 164 GLU A N 1
ATOM 1185 C CA . GLU A 1 164 ? 16.279 1.190 -20.052 1.00 48.81 164 GLU A CA 1
ATOM 1186 C C . GLU A 1 164 ? 17.636 0.658 -20.555 1.00 48.81 164 GLU A C 1
ATOM 1188 O O . GLU A 1 164 ? 17.885 0.642 -21.758 1.00 48.81 164 GLU A O 1
ATOM 1193 N N . SER A 1 165 ? 18.533 0.199 -19.681 1.00 44.72 165 SER A N 1
ATOM 1194 C CA . SER A 1 165 ? 19.799 -0.379 -20.119 1.00 44.72 165 SER A CA 1
ATOM 1195 C C . SER A 1 165 ? 19.504 -1.609 -20.988 1.00 44.72 165 SER A C 1
ATOM 1197 O O . SER A 1 165 ? 18.798 -2.529 -20.534 1.00 44.72 165 SER A O 1
ATOM 1199 N N . PRO A 1 166 ? 19.959 -1.615 -22.259 1.00 40.81 166 PRO A N 1
ATOM 1200 C CA . PRO A 1 166 ? 19.658 -2.685 -23.190 1.00 40.81 166 PRO A CA 1
ATOM 1201 C C . PRO A 1 166 ? 20.110 -4.000 -22.573 1.00 40.81 166 PRO A C 1
ATOM 1203 O O . PRO A 1 166 ? 21.160 -4.082 -21.936 1.00 40.81 166 PRO A O 1
ATOM 1206 N N . THR A 1 167 ? 19.276 -5.027 -22.726 1.00 46.38 167 THR A N 1
ATOM 1207 C CA . THR A 1 167 ? 19.655 -6.398 -22.398 1.00 46.38 167 THR A CA 1
ATOM 1208 C C . THR A 1 167 ? 21.028 -6.641 -23.025 1.00 46.38 167 THR A C 1
ATOM 1210 O O . THR A 1 167 ? 21.143 -6.414 -24.232 1.00 46.38 167 THR A O 1
ATOM 1213 N N . PRO A 1 168 ? 22.061 -7.055 -22.267 1.00 41.50 168 PRO A N 1
ATOM 1214 C CA . PRO A 1 168 ? 23.273 -7.553 -22.887 1.00 41.50 168 PRO A CA 1
ATOM 1215 C C . PRO A 1 168 ? 22.826 -8.636 -23.862 1.00 41.50 168 PRO A C 1
ATOM 1217 O O . PRO A 1 168 ? 22.209 -9.624 -23.454 1.00 41.50 168 PRO A O 1
ATOM 1220 N N . ILE A 1 169 ? 23.018 -8.396 -25.158 1.00 48.59 169 ILE A N 1
ATOM 1221 C CA . ILE A 1 169 ? 22.861 -9.446 -26.154 1.00 48.59 169 ILE A CA 1
ATOM 1222 C C . ILE A 1 169 ? 23.836 -10.529 -25.686 1.00 48.59 169 ILE A C 1
ATOM 1224 O O . ILE A 1 169 ? 25.005 -10.189 -25.474 1.00 48.59 169 ILE A O 1
ATOM 1228 N N . PRO A 1 170 ? 23.400 -11.778 -25.439 1.00 44.41 170 PRO A N 1
ATOM 1229 C CA . PRO A 1 170 ? 24.355 -12.838 -25.172 1.00 44.41 170 PRO A CA 1
ATOM 1230 C C . PRO A 1 170 ? 25.325 -12.836 -26.350 1.00 44.41 170 PRO A C 1
ATOM 1232 O O . PRO A 1 170 ? 24.899 -13.003 -27.495 1.00 44.41 170 PRO A O 1
ATOM 1235 N N . SER A 1 171 ? 26.603 -12.546 -26.085 1.00 44.38 171 SER A N 1
ATOM 1236 C CA . SER A 1 171 ? 27.644 -12.653 -27.102 1.00 44.38 171 SER A CA 1
ATOM 1237 C C . SER A 1 171 ? 27.464 -14.014 -27.762 1.00 44.38 171 SER A C 1
ATOM 1239 O O . SER A 1 171 ? 27.354 -14.998 -27.022 1.00 44.38 171 SER A O 1
ATOM 1241 N N . PRO A 1 172 ? 27.368 -14.106 -29.100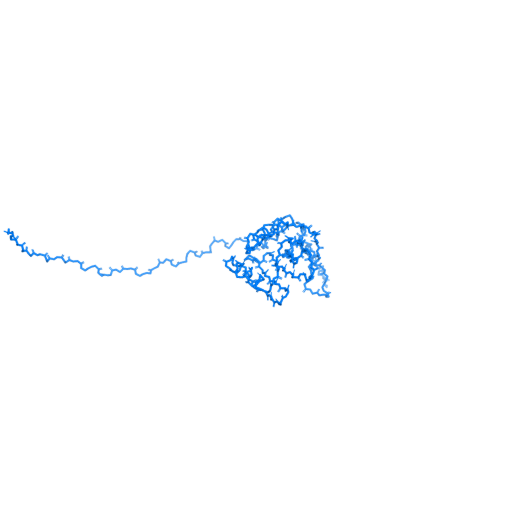 1.00 41.88 172 PRO A N 1
ATOM 1242 C CA . PRO A 1 172 ? 27.283 -15.405 -29.734 1.00 41.88 172 PRO A CA 1
ATOM 1243 C C . PRO A 1 172 ? 28.492 -16.197 -29.254 1.00 41.88 172 PRO A C 1
ATOM 1245 O O . PRO A 1 172 ? 29.635 -15.782 -29.466 1.00 41.88 172 PRO A O 1
ATOM 1248 N N . THR A 1 173 ? 28.229 -17.296 -28.543 1.00 55.31 173 THR A N 1
ATOM 1249 C CA . THR A 1 173 ? 29.230 -18.312 -28.256 1.00 55.31 173 THR A CA 1
ATOM 1250 C C . THR A 1 173 ? 29.888 -18.603 -29.588 1.00 55.31 173 THR A C 1
ATOM 1252 O O . THR A 1 173 ? 29.224 -19.062 -30.519 1.00 55.31 173 THR A O 1
ATOM 1255 N N . ARG A 1 174 ? 31.162 -18.227 -29.715 1.00 50.47 174 ARG A N 1
ATOM 1256 C CA . ARG A 1 174 ? 31.967 -18.552 -30.882 1.00 50.47 174 ARG A CA 1
ATOM 1257 C C . ARG A 1 174 ? 31.879 -20.065 -31.012 1.00 50.47 174 ARG A C 1
ATOM 1259 O O . ARG A 1 174 ? 32.423 -20.767 -30.167 1.00 50.47 174 ARG A O 1
ATOM 1266 N N . ALA A 1 175 ? 31.130 -20.545 -32.001 1.00 49.41 175 ALA A N 1
ATOM 1267 C CA . ALA A 1 175 ? 31.162 -21.945 -32.363 1.00 49.41 175 ALA A CA 1
ATOM 1268 C C . ALA A 1 175 ? 32.630 -22.257 -32.656 1.00 49.41 175 ALA A C 1
ATOM 1270 O O . ALA A 1 175 ? 33.230 -21.646 -33.546 1.00 49.41 175 ALA A O 1
ATOM 1271 N N . GLU A 1 176 ? 33.232 -23.112 -31.836 1.00 49.41 176 GLU A N 1
ATOM 1272 C CA . GLU A 1 176 ? 34.482 -23.760 -32.191 1.00 49.41 176 GLU A CA 1
ATOM 1273 C C . GLU A 1 176 ? 34.197 -24.520 -33.487 1.00 49.41 176 GLU A C 1
ATOM 1275 O O . GLU A 1 176 ? 33.388 -25.447 -33.518 1.00 49.41 176 GLU A O 1
ATOM 1280 N N . ILE A 1 177 ? 34.759 -24.022 -34.587 1.00 48.19 177 ILE A N 1
ATOM 1281 C CA . ILE A 1 177 ? 34.735 -24.701 -35.878 1.00 48.19 177 ILE A CA 1
ATOM 1282 C C . ILE A 1 177 ? 35.780 -25.823 -35.767 1.00 48.19 177 ILE A C 1
ATOM 1284 O O . ILE A 1 177 ? 36.939 -25.485 -35.505 1.00 48.19 177 ILE A O 1
ATOM 1288 N N . PRO A 1 178 ? 35.401 -27.108 -35.902 1.00 58.19 178 PRO A N 1
ATOM 1289 C CA . PRO A 1 178 ? 36.360 -28.204 -36.021 1.00 58.19 178 PRO A CA 1
ATOM 1290 C C . PRO A 1 178 ? 37.120 -28.165 -37.353 1.00 58.19 178 PRO A C 1
ATOM 1292 O O . PRO A 1 178 ? 36.540 -27.700 -38.364 1.00 58.19 178 PRO A O 1
#

Nearest PDB structures (foldseek):
  1xyg-assembly1_C  TM=3.885E-01  e=1.316E+00  Arabidopsis thaliana
  1vkn-assembly1_C  TM=4.544E-01  e=2.863E+00  Thermotoga maritima
  2ex2-assembly1_A  TM=3.510E-01  e=3.426E+00  Escherichia coli

Foldseek 3Di:
DDDDDDDDDDDDDDDDDDDDDPDPDDPPPDDPPPDDDLDAPVRLVVVLVVVVVVLQVQQPDHFPDKDWDDKDKDFDDPDPPDDRPQWIKIKIKIFGAPDDDFQVRLVSSVVSQVVQQWAFDDDDRFWGWTAHNVNQWIKIWGQDPPDSRRIMIMIMGDTGRNDPPDDPPPDPPPPPDD

Organism: Kitasatospora kifunensis (NCBI:txid58351)

Sequence (178 aa):
MSRGSRGLGGRLSVRALVGLGLVAALSNCGQSGTAKPKLTAAQARARNAAVAQEVIASLPVKPQTVQTLATSSSPCLVDPDAQPDGTVQYGTGYNLVGLTVDAQTLAAVRKELEAKHYRFVYASASTLQMHSPDNSTNVTMDRVADSAAPLNFTITSSCVRPDESPTPIPSPTRAEIP

Radius of gyration: 28.34 Å; Cα contacts (8 Å, |Δi|>4): 257; chains: 1; bounding box: 111×41×60 Å